Protein AF-A0A183BW52-F1 (afdb_monomer_lite)

Structure (mmCIF, N/CA/C/O backbone):
data_AF-A0A183BW52-F1
#
_entry.id   AF-A0A183BW52-F1
#
loop_
_atom_site.group_PDB
_atom_site.id
_atom_site.type_symbol
_atom_site.label_atom_id
_atom_site.label_alt_id
_atom_site.label_comp_id
_atom_site.label_asym_id
_atom_site.label_entity_id
_atom_site.label_seq_id
_atom_site.pdbx_PDB_ins_code
_atom_site.Cartn_x
_atom_site.Cartn_y
_atom_site.Cartn_z
_atom_site.occupancy
_atom_site.B_iso_or_equiv
_atom_site.auth_seq_id
_atom_site.auth_comp_id
_atom_site.auth_asym_id
_atom_site.auth_atom_id
_atom_site.pdbx_PDB_model_num
ATOM 1 N N . MET A 1 1 ? -7.510 -20.267 -14.879 1.00 56.81 1 MET A N 1
ATOM 2 C CA . MET A 1 1 ? -6.518 -19.170 -14.966 1.00 56.81 1 MET A CA 1
ATOM 3 C C . MET A 1 1 ? -6.031 -18.846 -13.566 1.00 56.81 1 MET A C 1
ATOM 5 O O . MET A 1 1 ? -6.841 -18.896 -12.647 1.00 56.81 1 MET A O 1
ATOM 9 N N . SER A 1 2 ? -4.752 -18.521 -13.397 1.00 75.88 2 SER A N 1
ATOM 10 C CA . SER A 1 2 ? -4.232 -17.937 -12.157 1.00 75.88 2 SER A CA 1
ATOM 11 C C . SER A 1 2 ? -4.746 -16.502 -12.009 1.00 75.88 2 SER A C 1
ATOM 13 O O . SER A 1 2 ? -4.658 -15.713 -12.948 1.00 75.88 2 SER A O 1
ATOM 15 N N . LYS A 1 3 ? -5.298 -16.146 -10.843 1.00 82.12 3 LYS A N 1
ATOM 16 C CA . LYS A 1 3 ? -5.661 -14.752 -10.549 1.00 82.12 3 LYS A CA 1
ATOM 17 C C . LYS A 1 3 ? -4.453 -14.044 -9.942 1.00 82.12 3 LYS A C 1
ATOM 19 O O . LYS A 1 3 ? -3.883 -14.526 -8.960 1.00 82.12 3 LYS A O 1
ATOM 24 N N . VAL A 1 4 ? -4.095 -12.892 -10.498 1.00 84.25 4 VAL A N 1
ATOM 25 C CA . VAL A 1 4 ? -3.055 -12.006 -9.961 1.00 84.25 4 VAL A CA 1
ATOM 26 C C . VAL A 1 4 ? -3.703 -10.684 -9.574 1.00 84.25 4 VAL A C 1
ATOM 28 O O . VAL A 1 4 ? -4.419 -10.093 -10.377 1.00 84.25 4 VAL A O 1
ATOM 31 N N . PHE A 1 5 ? -3.455 -10.227 -8.350 1.00 86.50 5 PHE A N 1
ATOM 32 C CA . PHE A 1 5 ? -3.868 -8.908 -7.878 1.00 86.50 5 PHE A CA 1
ATOM 33 C C . PHE A 1 5 ? -2.651 -7.982 -7.807 1.00 86.50 5 PHE A C 1
ATOM 35 O O . PHE A 1 5 ? -1.617 -8.370 -7.264 1.00 86.50 5 PHE A O 1
ATOM 42 N N . VAL A 1 6 ? -2.775 -6.758 -8.322 1.00 87.56 6 VAL A N 1
ATOM 43 C CA . VAL A 1 6 ? -1.731 -5.725 -8.260 1.00 87.56 6 VAL A CA 1
ATOM 44 C C . VAL A 1 6 ? -2.357 -4.431 -7.749 1.00 87.56 6 VAL A C 1
ATOM 46 O O . VAL A 1 6 ? -3.375 -3.988 -8.277 1.00 87.56 6 VAL A O 1
ATOM 49 N N . SER A 1 7 ? -1.746 -3.821 -6.737 1.00 88.69 7 SER A N 1
ATOM 50 C CA . SER A 1 7 ? -2.096 -2.487 -6.237 1.00 88.69 7 SER A CA 1
ATOM 51 C C . SER A 1 7 ? -0.830 -1.691 -5.927 1.00 88.69 7 SER A C 1
ATOM 53 O O . SER A 1 7 ? 0.260 -2.254 -5.825 1.00 88.69 7 SER A O 1
ATOM 55 N N . GLY A 1 8 ? -0.969 -0.377 -5.776 1.00 89.31 8 GLY A N 1
ATOM 56 C CA . GLY A 1 8 ? 0.111 0.517 -5.384 1.00 89.31 8 GLY A CA 1
ATOM 57 C C . GLY A 1 8 ? -0.355 1.546 -4.362 1.00 89.31 8 GLY A C 1
ATOM 58 O O . GLY A 1 8 ? -1.481 2.034 -4.434 1.00 89.31 8 GLY A O 1
ATOM 59 N N . ILE A 1 9 ? 0.525 1.882 -3.423 1.00 89.44 9 ILE A N 1
ATOM 60 C CA . ILE A 1 9 ? 0.309 2.907 -2.402 1.00 89.44 9 ILE A CA 1
ATOM 61 C C . ILE A 1 9 ? 1.464 3.913 -2.447 1.00 89.44 9 ILE A C 1
ATOM 63 O O . ILE A 1 9 ? 2.634 3.532 -2.454 1.00 89.44 9 ILE A O 1
ATOM 67 N N . GLN A 1 10 ? 1.147 5.205 -2.540 1.00 90.75 10 GLN A N 1
ATOM 68 C CA . GLN A 1 10 ? 2.163 6.259 -2.583 1.00 90.75 10 GLN A CA 1
ATOM 69 C C . GLN A 1 10 ? 2.821 6.437 -1.202 1.00 90.75 10 GLN A C 1
ATOM 71 O O . GLN A 1 10 ? 2.102 6.485 -0.201 1.00 90.75 10 GLN A O 1
ATOM 76 N N . PRO A 1 11 ? 4.156 6.595 -1.119 1.00 90.00 11 PRO A N 1
ATOM 77 C CA . PRO A 1 11 ? 4.843 6.911 0.131 1.00 90.00 11 PRO A CA 1
ATOM 78 C C . PRO A 1 11 ? 4.594 8.365 0.580 1.00 90.00 11 PRO A C 1
ATOM 80 O O . PRO A 1 11 ? 5.431 9.249 0.395 1.00 90.00 11 PRO A O 1
ATOM 83 N N . SER A 1 12 ? 3.435 8.617 1.196 1.00 78.62 12 SER A N 1
ATOM 84 C CA . SER A 1 12 ? 3.050 9.924 1.760 1.00 78.62 12 SER A CA 1
ATOM 85 C C . SER A 1 12 ? 3.759 10.268 3.077 1.00 78.62 12 SER A C 1
ATOM 87 O O . SER A 1 12 ? 3.777 11.427 3.480 1.00 78.62 12 SER A O 1
ATOM 89 N N . GLY A 1 13 ? 4.329 9.274 3.768 1.00 65.12 13 GLY A N 1
ATOM 90 C CA . GLY A 1 13 ? 5.031 9.442 5.049 1.00 65.12 13 GLY A CA 1
ATOM 91 C C . GLY A 1 13 ? 4.144 9.393 6.291 1.00 65.12 13 GLY A C 1
ATOM 92 O O . GLY A 1 13 ? 4.612 8.977 7.351 1.00 65.12 13 GLY A O 1
ATOM 93 N N . SER A 1 14 ? 2.867 9.749 6.154 1.00 67.81 14 SER A N 1
ATOM 94 C CA . SER A 1 14 ? 1.841 9.667 7.196 1.00 67.81 14 SER A CA 1
ATOM 95 C C . SER A 1 14 ? 0.615 8.912 6.674 1.00 67.81 14 SER A C 1
ATOM 97 O O . SER A 1 14 ? -0.296 9.476 6.068 1.00 67.81 14 SER A O 1
ATOM 99 N N . LEU A 1 15 ? 0.585 7.599 6.917 1.00 76.94 15 LEU A N 1
ATOM 100 C CA . LEU A 1 15 ? -0.603 6.789 6.655 1.00 76.94 15 LEU A CA 1
ATOM 101 C C . LEU A 1 15 ? -1.660 7.083 7.724 1.00 76.94 15 LEU A C 1
ATOM 103 O O . LEU A 1 15 ? -1.455 6.835 8.912 1.00 76.94 15 LEU A O 1
ATOM 107 N N . HIS A 1 16 ? -2.789 7.635 7.291 1.00 78.69 16 HIS A N 1
ATOM 108 C CA . HIS A 1 16 ? -3.924 7.977 8.140 1.00 78.69 16 HIS A CA 1
ATOM 109 C C . HIS A 1 16 ? -4.964 6.848 8.149 1.00 78.69 16 HIS A C 1
ATOM 111 O O . HIS A 1 16 ? -4.957 5.944 7.309 1.00 78.69 16 HIS A O 1
ATOM 117 N N . ILE A 1 17 ? -5.914 6.917 9.087 1.00 78.81 17 ILE A N 1
ATOM 118 C CA . ILE A 1 17 ? -6.951 5.886 9.275 1.00 78.81 17 ILE A CA 1
ATOM 119 C C . ILE A 1 17 ? -7.782 5.608 8.006 1.00 78.81 17 ILE A C 1
ATOM 121 O O . ILE A 1 17 ? -8.266 4.494 7.819 1.00 78.81 17 ILE A O 1
ATOM 125 N N . GLY A 1 18 ? -7.874 6.582 7.093 1.00 75.94 18 GLY A N 1
ATOM 126 C CA . GLY A 1 18 ? -8.505 6.419 5.781 1.00 75.94 18 GLY A CA 1
ATOM 127 C C . GLY A 1 18 ? -7.753 5.463 4.849 1.00 75.94 18 GLY A C 1
ATOM 128 O O . GLY A 1 18 ? -8.393 4.667 4.171 1.00 75.94 18 GLY A O 1
ATOM 129 N N . ASN A 1 19 ? -6.412 5.455 4.853 1.00 82.44 19 ASN A N 1
ATOM 130 C CA . ASN A 1 19 ? -5.644 4.468 4.081 1.00 82.44 19 ASN A CA 1
ATOM 131 C C . ASN A 1 19 ? -5.800 3.066 4.688 1.00 82.44 19 ASN A C 1
ATOM 133 O O . ASN A 1 19 ? -5.916 2.081 3.959 1.00 82.44 19 ASN A O 1
ATOM 137 N N . TYR A 1 20 ? -5.838 2.981 6.024 1.00 82.12 20 TYR A N 1
ATOM 138 C CA . TYR A 1 20 ? -6.038 1.713 6.719 1.00 82.12 20 TYR A CA 1
ATOM 139 C C . TYR A 1 20 ? -7.412 1.107 6.415 1.00 82.12 20 TYR A C 1
ATOM 141 O O . TYR A 1 20 ? -7.480 -0.010 5.911 1.00 82.12 20 TYR A O 1
ATOM 149 N N . LEU A 1 21 ? -8.503 1.838 6.656 1.00 77.38 21 LEU A N 1
ATOM 150 C CA . LEU A 1 21 ? -9.861 1.316 6.460 1.00 77.38 21 LEU A CA 1
ATOM 151 C C . LEU A 1 21 ? -10.260 1.211 4.982 1.00 77.38 21 LEU A C 1
ATOM 153 O O . LEU A 1 21 ? -10.922 0.249 4.608 1.00 77.38 21 LEU A O 1
ATOM 157 N N . GLY A 1 22 ? -9.846 2.164 4.140 1.00 76.81 22 GLY A N 1
ATOM 158 C CA . GLY A 1 22 ? -10.202 2.197 2.718 1.00 76.81 22 GLY A CA 1
ATOM 159 C C . GLY A 1 22 ? -9.395 1.246 1.829 1.00 76.81 22 GLY A C 1
ATOM 160 O O . GLY A 1 22 ? -9.833 0.941 0.723 1.00 76.81 22 GLY A O 1
ATOM 161 N N . PHE A 1 23 ? -8.230 0.766 2.285 1.00 83.38 23 PHE A N 1
ATOM 162 C CA . PHE A 1 23 ? -7.390 -0.149 1.504 1.00 83.38 23 PHE A CA 1
ATOM 163 C C . PHE A 1 23 ? -6.720 -1.247 2.339 1.00 83.38 23 PHE A C 1
ATOM 165 O O . PHE A 1 23 ? -6.945 -2.426 2.069 1.00 83.38 23 PHE A O 1
ATOM 172 N N . ILE A 1 24 ? -5.895 -0.898 3.334 1.00 84.19 24 ILE A N 1
ATOM 173 C CA . ILE A 1 24 ? -4.952 -1.866 3.933 1.00 84.19 24 ILE A CA 1
ATOM 174 C C . ILE A 1 24 ? -5.683 -2.987 4.694 1.00 84.19 24 ILE A C 1
ATOM 176 O O . ILE A 1 24 ? -5.335 -4.152 4.525 1.00 84.19 24 ILE A O 1
ATOM 180 N N . LYS A 1 25 ? -6.739 -2.675 5.460 1.00 82.44 25 LYS A N 1
ATOM 181 C CA . LYS A 1 25 ? -7.569 -3.666 6.174 1.00 82.44 25 LYS A CA 1
ATOM 182 C C . LYS A 1 25 ? -8.176 -4.689 5.206 1.00 82.44 25 LYS A C 1
ATOM 184 O O . LYS A 1 25 ? -8.127 -5.888 5.470 1.00 82.44 25 LYS A O 1
ATOM 189 N N . SER A 1 26 ? -8.685 -4.225 4.065 1.00 82.06 26 SER A N 1
ATOM 190 C CA . SER A 1 26 ? -9.221 -5.087 3.005 1.00 82.06 26 SER A CA 1
ATOM 191 C C . SER A 1 26 ? -8.123 -5.898 2.310 1.00 82.06 26 SER A C 1
ATOM 193 O O . SER A 1 26 ? -8.339 -7.071 2.018 1.00 82.06 26 SER A O 1
ATOM 195 N N . PHE A 1 27 ? -6.938 -5.311 2.092 1.00 83.81 27 PHE A N 1
ATOM 196 C CA . PHE A 1 27 ? -5.781 -6.015 1.529 1.00 83.81 27 PHE A CA 1
ATOM 197 C C . PHE A 1 27 ? -5.363 -7.194 2.408 1.00 83.81 27 PHE A C 1
ATOM 199 O O . PHE A 1 27 ? -5.304 -8.322 1.923 1.00 83.81 27 PHE A O 1
ATOM 206 N N . VAL A 1 28 ? -5.151 -6.945 3.704 1.00 83.44 28 VAL A N 1
ATOM 207 C CA . VAL A 1 28 ? -4.795 -7.971 4.697 1.00 83.44 28 VAL A CA 1
ATOM 208 C C . VAL A 1 28 ? -5.867 -9.063 4.761 1.00 83.44 28 VAL A C 1
ATOM 210 O O . VAL A 1 28 ? -5.533 -10.244 4.742 1.00 83.44 28 VAL A O 1
ATOM 213 N N . ALA A 1 29 ? -7.156 -8.701 4.728 1.00 79.06 29 ALA A N 1
ATOM 214 C CA . ALA A 1 29 ? -8.245 -9.678 4.719 1.00 79.06 29 ALA A CA 1
ATOM 215 C C . ALA A 1 29 ? -8.205 -10.628 3.502 1.00 79.06 29 ALA A C 1
ATOM 217 O O . ALA A 1 29 ? -8.371 -11.837 3.674 1.00 79.06 29 ALA A O 1
ATOM 218 N N . PHE A 1 30 ? -7.938 -10.133 2.283 1.00 80.62 30 PHE A N 1
ATOM 219 C CA . PHE A 1 30 ? -7.833 -11.011 1.106 1.00 80.62 30 PHE A CA 1
ATOM 220 C C . PHE A 1 30 ? -6.459 -11.681 0.939 1.00 80.62 30 PHE A C 1
ATOM 222 O O . PHE A 1 30 ? -6.306 -12.494 0.020 1.00 80.62 30 PHE A O 1
ATOM 229 N N . GLN A 1 31 ? -5.462 -11.450 1.810 1.00 74.25 31 GLN A N 1
ATOM 230 C CA . GLN A 1 31 ? -4.190 -12.198 1.752 1.00 74.25 31 GLN A CA 1
ATOM 231 C C . GLN A 1 31 ? -4.386 -13.721 1.827 1.00 74.25 31 GLN A C 1
ATOM 233 O O . GLN A 1 31 ? -3.609 -14.458 1.223 1.00 74.25 31 GLN A O 1
ATOM 238 N N . ASN A 1 32 ? -5.492 -14.170 2.427 1.00 73.00 32 ASN A N 1
ATOM 239 C CA . ASN A 1 32 ? -5.831 -15.582 2.604 1.00 73.00 32 ASN A CA 1
ATOM 240 C C . ASN A 1 32 ? -6.789 -16.160 1.537 1.00 73.00 32 ASN A C 1
ATOM 242 O O . ASN A 1 32 ? -7.100 -17.347 1.584 1.00 73.00 32 ASN A O 1
ATOM 246 N N . ASP A 1 33 ? -7.248 -15.370 0.553 1.00 80.00 33 ASP A N 1
ATOM 247 C CA . ASP A 1 33 ? -8.069 -15.873 -0.567 1.00 80.00 33 ASP A CA 1
ATOM 248 C C . ASP A 1 33 ? -7.275 -16.871 -1.435 1.00 80.00 33 ASP A C 1
ATOM 250 O O . ASP A 1 33 ? -6.455 -16.494 -2.280 1.00 80.00 33 ASP A O 1
ATOM 254 N N . LEU A 1 34 ? -7.530 -18.167 -1.256 1.00 80.00 34 LEU A N 1
ATOM 255 C CA . LEU A 1 34 ? -6.835 -19.230 -1.986 1.00 80.00 34 LEU A CA 1
ATOM 256 C C . LEU A 1 34 ? -7.079 -19.194 -3.507 1.00 80.00 34 LEU A C 1
ATOM 258 O O . LEU A 1 34 ? -6.293 -19.782 -4.250 1.00 80.00 34 LEU A O 1
ATOM 262 N N . SER A 1 35 ? -8.105 -18.477 -3.989 1.00 80.81 35 SER A N 1
ATOM 263 C CA . SER A 1 35 ? -8.357 -18.273 -5.422 1.00 80.81 35 SER A CA 1
ATOM 264 C C . SER A 1 35 ? -7.409 -17.257 -6.071 1.00 80.81 35 SER A C 1
ATOM 266 O O . SER A 1 35 ? -7.287 -17.239 -7.298 1.00 80.81 35 SER A O 1
ATOM 268 N N . ILE A 1 36 ? -6.711 -16.435 -5.275 1.00 79.44 36 ILE A N 1
ATOM 269 C CA . ILE A 1 36 ? -5.683 -15.497 -5.744 1.00 79.44 36 ILE A CA 1
ATOM 270 C C . ILE A 1 36 ? -4.302 -16.150 -5.626 1.00 79.44 36 ILE A C 1
ATOM 272 O O . ILE A 1 36 ? -3.781 -16.404 -4.536 1.00 79.44 36 ILE A O 1
ATOM 276 N N . THR A 1 37 ? -3.692 -16.396 -6.785 1.00 83.19 37 THR A N 1
ATOM 277 C CA . THR A 1 37 ? -2.397 -17.071 -6.937 1.00 83.19 37 THR A CA 1
ATOM 278 C C . THR A 1 37 ? -1.230 -16.171 -6.530 1.00 83.19 37 THR A C 1
ATOM 280 O O . THR A 1 37 ? -0.262 -16.655 -5.954 1.00 83.19 37 THR A O 1
ATOM 283 N N . ARG A 1 38 ? -1.311 -14.864 -6.816 1.00 84.50 38 ARG A N 1
ATOM 284 C CA . ARG A 1 38 ? -0.263 -13.884 -6.488 1.00 84.50 38 ARG A CA 1
ATOM 285 C C . ARG A 1 38 ? -0.859 -12.510 -6.193 1.00 84.50 38 ARG A C 1
ATOM 287 O O . ARG A 1 38 ? -1.808 -12.086 -6.850 1.00 84.50 38 ARG A O 1
ATOM 294 N N . ARG A 1 39 ? -0.268 -11.808 -5.233 1.00 87.94 39 ARG A N 1
ATOM 295 C CA . ARG A 1 39 ? -0.591 -10.439 -4.820 1.00 87.94 39 ARG A CA 1
ATOM 296 C C . ARG A 1 39 ? 0.682 -9.612 -4.914 1.00 87.94 39 ARG A C 1
ATOM 298 O O . ARG A 1 39 ? 1.723 -10.062 -4.445 1.00 87.94 39 ARG A O 1
ATOM 305 N N . VAL A 1 40 ? 0.600 -8.430 -5.507 1.00 88.62 40 VAL A N 1
ATOM 306 C CA . VAL A 1 40 ? 1.711 -7.478 -5.596 1.00 88.62 40 VAL A CA 1
ATOM 307 C C . VAL A 1 40 ? 1.249 -6.144 -5.026 1.00 88.62 40 VAL A C 1
ATOM 309 O O . VAL A 1 40 ? 0.246 -5.591 -5.483 1.00 88.62 40 VAL A O 1
ATOM 312 N N . LEU A 1 41 ? 1.973 -5.635 -4.031 1.00 91.00 41 LEU A N 1
ATOM 313 C CA . LEU A 1 41 ? 1.772 -4.308 -3.462 1.00 91.00 41 LEU A CA 1
ATOM 314 C C . LEU A 1 41 ? 3.005 -3.439 -3.716 1.00 91.00 41 LEU A C 1
ATOM 316 O O . LEU A 1 41 ? 4.072 -3.652 -3.145 1.00 91.00 41 LEU A O 1
ATOM 320 N N . LEU A 1 42 ? 2.844 -2.451 -4.589 1.00 93.88 42 LEU A N 1
ATOM 321 C CA . LEU A 1 42 ? 3.888 -1.493 -4.925 1.00 93.88 42 LEU A CA 1
ATOM 322 C C . LEU A 1 42 ? 3.917 -0.360 -3.891 1.00 93.88 42 LEU A C 1
ATOM 324 O O . LEU A 1 42 ? 2.888 0.275 -3.657 1.00 93.88 42 LEU A O 1
ATOM 328 N N . ILE A 1 43 ? 5.088 -0.024 -3.347 1.00 94.88 43 ILE A N 1
ATOM 329 C CA . ILE A 1 43 ? 5.305 1.326 -2.808 1.00 94.88 43 ILE A CA 1
ATOM 330 C C . ILE A 1 43 ? 5.630 2.219 -4.005 1.00 94.88 43 ILE A C 1
ATOM 332 O O . ILE A 1 43 ? 6.696 2.112 -4.610 1.00 94.88 43 ILE A O 1
ATOM 336 N N . ALA A 1 44 ? 4.658 3.040 -4.394 1.00 93.81 44 ALA A N 1
ATOM 337 C CA . ALA A 1 44 ? 4.591 3.721 -5.683 1.00 93.81 44 ALA A CA 1
ATOM 338 C C . ALA A 1 44 ? 5.356 5.059 -5.685 1.00 93.81 44 ALA A C 1
ATOM 340 O O . ALA A 1 44 ? 4.791 6.120 -5.949 1.00 93.81 44 ALA A O 1
ATOM 341 N N . ASP A 1 45 ? 6.647 5.017 -5.363 1.00 94.44 45 ASP A N 1
ATOM 342 C CA . ASP A 1 45 ? 7.523 6.193 -5.273 1.00 94.44 45 ASP A CA 1
ATOM 343 C C . ASP A 1 45 ? 7.658 6.960 -6.602 1.00 94.44 45 ASP A C 1
ATOM 345 O O . ASP A 1 45 ? 7.555 8.189 -6.611 1.00 94.44 45 ASP A O 1
ATOM 349 N N . LEU A 1 46 ? 7.747 6.255 -7.736 1.00 92.50 46 LEU A N 1
ATOM 350 C CA . LEU A 1 46 ? 7.701 6.864 -9.076 1.00 92.50 46 LEU A CA 1
ATOM 351 C C . LEU A 1 46 ? 6.370 7.584 -9.380 1.00 92.50 46 LEU A C 1
ATOM 353 O O . LEU A 1 46 ? 6.336 8.465 -10.237 1.00 92.50 46 LEU A O 1
ATOM 357 N N . HIS A 1 47 ? 5.275 7.251 -8.687 1.00 88.81 47 HIS A N 1
ATOM 358 C CA . HIS A 1 47 ? 4.025 8.012 -8.781 1.00 88.81 47 HIS A CA 1
ATOM 359 C C . HIS A 1 47 ? 3.993 9.219 -7.831 1.00 88.81 47 HIS A C 1
ATOM 361 O O . HIS A 1 47 ? 3.251 10.158 -8.098 1.00 88.81 47 HIS A O 1
ATOM 367 N N . SER A 1 48 ? 4.759 9.234 -6.735 1.00 88.19 48 SER A N 1
ATOM 368 C CA . SER A 1 48 ? 4.831 10.405 -5.841 1.00 88.19 48 SER A CA 1
ATOM 369 C C . SER A 1 48 ? 5.624 11.565 -6.449 1.00 88.19 48 SER A C 1
ATOM 371 O O . S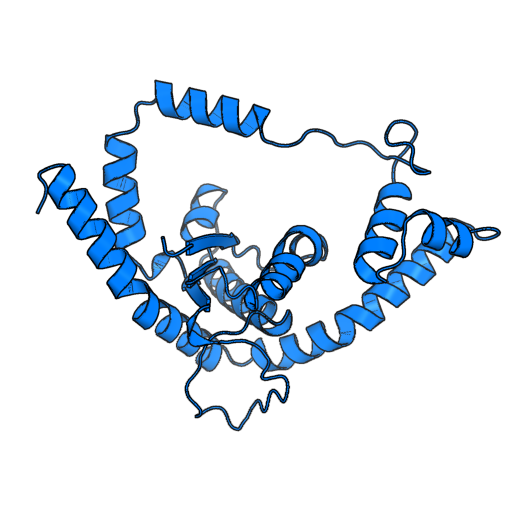ER A 1 48 ? 5.324 12.725 -6.183 1.00 88.19 48 SER A O 1
ATOM 373 N N . ILE A 1 49 ? 6.623 11.287 -7.294 1.00 88.25 49 ILE A N 1
ATOM 374 C CA . ILE A 1 49 ? 7.386 12.349 -7.975 1.00 88.25 49 ILE A CA 1
ATOM 375 C C . ILE A 1 49 ? 6.586 13.067 -9.074 1.00 88.25 49 ILE A C 1
ATOM 377 O O . ILE A 1 49 ? 6.922 14.197 -9.417 1.00 88.25 49 ILE A O 1
ATOM 381 N N . SER A 1 50 ? 5.522 12.455 -9.612 1.00 80.12 50 SER A N 1
ATOM 382 C CA . SER A 1 50 ? 4.660 13.089 -10.621 1.00 80.12 50 SER A CA 1
ATOM 383 C C . SER A 1 50 ? 3.514 13.912 -10.022 1.00 80.12 50 SER A C 1
ATOM 385 O O . SER A 1 50 ? 2.967 14.770 -10.712 1.00 80.12 50 SER A O 1
ATOM 387 N N . THR A 1 51 ? 3.172 13.711 -8.743 1.00 76.44 51 THR A N 1
ATOM 388 C CA . THR A 1 51 ? 2.160 14.514 -8.029 1.00 76.44 51 THR A CA 1
ATOM 389 C C . THR A 1 51 ? 2.715 15.789 -7.387 1.00 76.44 51 THR A C 1
ATOM 391 O O . THR A 1 51 ? 1.933 16.636 -6.959 1.00 76.44 51 THR A O 1
ATOM 394 N N . GLY A 1 52 ? 4.038 15.967 -7.331 1.00 80.12 52 GLY A N 1
ATOM 395 C CA . GLY A 1 52 ? 4.671 17.188 -6.829 1.00 80.12 52 GLY A CA 1
ATOM 396 C C . GLY A 1 52 ? 6.154 17.009 -6.507 1.00 80.12 52 GLY A C 1
ATOM 397 O O . GLY A 1 52 ? 6.659 15.888 -6.432 1.00 80.12 52 GLY A O 1
ATOM 398 N N . ARG A 1 53 ? 6.863 18.127 -6.293 1.00 82.31 53 ARG A N 1
ATOM 399 C CA . ARG A 1 53 ? 8.285 18.114 -5.916 1.00 82.31 53 ARG A CA 1
ATOM 400 C C . ARG A 1 53 ? 8.459 17.468 -4.540 1.00 82.31 53 ARG A C 1
ATOM 402 O O . ARG A 1 53 ? 8.063 18.045 -3.533 1.00 82.31 53 ARG A O 1
ATOM 409 N N . GLN A 1 54 ? 9.106 16.308 -4.513 1.00 85.81 54 GLN A N 1
ATOM 410 C CA . GLN A 1 54 ? 9.506 15.629 -3.282 1.00 85.81 54 GLN A CA 1
ATOM 411 C C . GLN A 1 54 ? 10.871 16.140 -2.799 1.00 85.81 54 GLN A C 1
ATOM 413 O O . GLN A 1 54 ? 11.718 16.527 -3.608 1.00 85.81 54 GLN A O 1
ATOM 418 N N . GLU A 1 55 ? 11.103 16.107 -1.488 1.00 92.00 55 GLU A N 1
ATOM 419 C CA . GLU A 1 55 ? 12.449 16.224 -0.918 1.00 92.00 55 GLU A CA 1
ATOM 420 C C . GLU A 1 55 ? 13.079 14.809 -0.875 1.00 92.00 55 GLU A C 1
ATOM 422 O O . GLU A 1 55 ? 12.419 13.881 -0.395 1.00 92.00 55 GLU A O 1
ATOM 427 N N . PRO A 1 56 ? 14.293 14.590 -1.424 1.00 93.06 56 PRO A N 1
ATOM 428 C CA . PRO A 1 56 ? 14.892 13.257 -1.542 1.00 93.06 56 PRO A CA 1
ATOM 429 C C . PRO A 1 56 ? 15.002 12.442 -0.244 1.00 93.06 56 PRO A C 1
ATOM 431 O O . PRO A 1 56 ? 14.669 11.251 -0.254 1.00 93.06 56 PRO A O 1
ATOM 434 N N . ALA A 1 57 ? 15.444 13.037 0.868 1.00 92.81 57 ALA A N 1
ATOM 435 C CA . ALA A 1 57 ? 15.581 12.316 2.135 1.00 92.81 57 ALA A CA 1
ATOM 436 C C . ALA A 1 57 ? 14.206 11.948 2.716 1.00 92.81 57 ALA A C 1
ATOM 438 O O . ALA A 1 57 ? 13.997 10.815 3.155 1.00 92.81 57 ALA A O 1
ATOM 439 N N . GLN A 1 58 ? 13.234 12.856 2.627 1.00 92.31 58 GLN A N 1
ATOM 440 C CA . GLN A 1 58 ? 11.855 12.626 3.036 1.00 92.31 58 GLN A CA 1
ATOM 441 C C . GLN A 1 58 ? 11.175 11.553 2.177 1.00 92.31 58 GLN A C 1
ATOM 443 O O . GLN A 1 58 ? 10.444 10.737 2.727 1.00 92.31 58 GLN A O 1
ATOM 448 N N . LEU A 1 59 ? 11.438 11.470 0.866 1.00 93.38 59 LEU A N 1
ATOM 449 C CA . LEU A 1 59 ? 10.903 10.398 0.010 1.00 93.38 59 LEU A CA 1
ATOM 450 C C . LEU A 1 59 ? 11.471 9.018 0.391 1.00 93.38 59 LEU A C 1
ATOM 452 O O . LEU A 1 59 ? 10.715 8.043 0.472 1.00 93.38 59 LEU A O 1
ATOM 456 N N . ARG A 1 60 ? 12.776 8.934 0.692 1.00 93.12 60 ARG A N 1
ATOM 457 C CA . ARG A 1 60 ? 13.415 7.715 1.228 1.00 93.12 60 ARG A CA 1
ATOM 458 C C . ARG A 1 60 ? 12.778 7.312 2.561 1.00 93.12 60 ARG A C 1
ATOM 460 O O . ARG A 1 60 ? 12.286 6.192 2.698 1.00 93.12 60 ARG A O 1
ATOM 467 N N . LEU A 1 61 ? 12.710 8.243 3.511 1.00 92.88 61 LEU A N 1
ATOM 468 C CA . LEU A 1 61 ? 12.128 8.031 4.839 1.00 92.88 61 LEU A CA 1
ATOM 469 C C . LEU A 1 61 ? 10.639 7.653 4.768 1.00 92.88 61 LEU A C 1
ATOM 471 O O . LEU A 1 61 ? 10.188 6.761 5.485 1.00 92.88 61 LEU A O 1
ATOM 475 N N . ASN A 1 62 ? 9.874 8.273 3.868 1.00 93.88 62 ASN A N 1
ATOM 476 C CA . ASN A 1 62 ? 8.471 7.944 3.628 1.00 93.88 62 ASN A CA 1
ATOM 477 C C . ASN A 1 62 ? 8.301 6.538 3.054 1.00 93.88 62 ASN A C 1
ATOM 479 O O . ASN A 1 62 ? 7.349 5.853 3.421 1.00 93.88 62 ASN A O 1
ATOM 483 N N . THR A 1 63 ? 9.207 6.094 2.181 1.00 94.75 63 THR A N 1
ATOM 484 C CA . THR A 1 63 ? 9.199 4.737 1.611 1.00 94.75 63 THR A CA 1
ATOM 485 C C . THR A 1 63 ? 9.404 3.693 2.710 1.00 94.75 63 THR A C 1
ATOM 487 O O . THR A 1 63 ? 8.582 2.786 2.852 1.00 94.75 63 THR A O 1
ATOM 490 N N . LEU A 1 64 ? 10.415 3.879 3.566 1.00 93.56 64 LEU A N 1
ATOM 491 C CA . LEU A 1 64 ? 10.687 2.990 4.704 1.00 93.56 64 LEU A CA 1
ATOM 492 C C . LEU A 1 64 ? 9.548 3.011 5.742 1.00 93.56 64 LEU A C 1
ATOM 494 O O . LEU A 1 64 ? 9.092 1.954 6.178 1.00 93.56 64 LEU A O 1
ATOM 498 N N . ARG A 1 65 ? 9.001 4.190 6.076 1.00 92.50 65 ARG A N 1
ATOM 499 C CA . ARG A 1 65 ? 7.822 4.323 6.959 1.00 92.50 65 ARG A CA 1
ATOM 500 C C . ARG A 1 65 ? 6.568 3.670 6.380 1.00 92.50 65 ARG A C 1
ATOM 502 O O . ARG A 1 65 ? 5.799 3.077 7.131 1.00 92.50 65 ARG A O 1
ATOM 509 N N . THR A 1 66 ? 6.366 3.746 5.065 1.00 93.31 66 THR A N 1
ATOM 510 C CA . THR A 1 66 ? 5.234 3.099 4.381 1.00 93.31 66 THR A CA 1
ATOM 511 C C . THR A 1 66 ? 5.360 1.582 4.468 1.00 93.31 66 THR A C 1
ATOM 513 O O . THR A 1 66 ? 4.390 0.927 4.840 1.00 93.31 66 THR A O 1
ATOM 516 N N . LEU A 1 67 ? 6.554 1.021 4.242 1.00 92.19 67 LEU A N 1
ATOM 517 C CA . LEU A 1 67 ? 6.812 -0.403 4.475 1.00 92.19 67 LEU A CA 1
ATOM 518 C C . LEU A 1 67 ? 6.547 -0.795 5.938 1.00 92.19 67 LEU A C 1
ATOM 520 O O . LEU A 1 67 ? 5.747 -1.694 6.187 1.00 92.19 67 LEU A O 1
ATOM 524 N N . ALA A 1 68 ? 7.160 -0.100 6.902 1.00 90.31 68 ALA A N 1
ATOM 525 C CA . ALA A 1 68 ? 7.000 -0.380 8.331 1.00 90.31 68 ALA A CA 1
ATOM 526 C C . ALA A 1 68 ? 5.527 -0.357 8.777 1.00 90.31 68 ALA A C 1
ATOM 528 O O . ALA A 1 68 ? 5.095 -1.199 9.563 1.00 90.31 68 ALA A O 1
ATOM 529 N N . ALA A 1 69 ? 4.732 0.575 8.247 1.00 90.12 69 ALA A N 1
ATOM 530 C CA . ALA A 1 69 ? 3.305 0.681 8.528 1.00 90.12 69 ALA A CA 1
ATOM 531 C C . ALA A 1 69 ? 2.469 -0.417 7.851 1.00 90.12 69 ALA A C 1
ATOM 533 O O . ALA A 1 69 ? 1.531 -0.915 8.471 1.00 90.12 69 ALA A O 1
ATOM 534 N N . LEU A 1 70 ? 2.801 -0.835 6.623 1.00 89.38 70 LEU A N 1
ATOM 535 C CA . LEU A 1 70 ? 2.151 -1.975 5.965 1.00 89.38 70 LEU A CA 1
ATOM 536 C C . LEU A 1 70 ? 2.405 -3.272 6.750 1.00 89.38 70 LEU A C 1
ATOM 538 O O . LEU A 1 70 ? 1.449 -3.971 7.088 1.00 89.38 70 LEU A O 1
ATOM 542 N N . LEU A 1 71 ? 3.659 -3.536 7.131 1.00 87.69 71 LEU A N 1
ATOM 543 C CA . LEU A 1 71 ? 4.035 -4.664 7.995 1.00 87.69 71 LEU A CA 1
ATOM 544 C C . LEU A 1 71 ? 3.288 -4.606 9.340 1.00 87.69 71 LEU A C 1
ATOM 546 O O . LEU A 1 71 ? 2.663 -5.581 9.751 1.00 87.69 71 LEU A O 1
ATOM 550 N N . ALA A 1 72 ? 3.254 -3.440 9.994 1.00 86.06 72 ALA A N 1
ATOM 551 C CA . ALA A 1 72 ? 2.539 -3.244 11.257 1.00 86.06 72 ALA A CA 1
ATOM 552 C C . ALA A 1 72 ? 1.009 -3.407 11.144 1.00 86.06 72 ALA A C 1
ATOM 554 O O . ALA A 1 72 ? 0.365 -3.853 12.098 1.00 86.06 72 ALA A O 1
ATOM 555 N N . CYS A 1 73 ? 0.416 -3.108 9.986 1.00 86.56 73 CYS A N 1
ATOM 556 C CA . CYS A 1 73 ? -0.992 -3.399 9.697 1.00 86.56 73 CYS A CA 1
ATOM 557 C C . CYS A 1 73 ? -1.267 -4.892 9.436 1.00 86.56 73 CYS A C 1
ATOM 559 O O . CYS A 1 73 ? -2.432 -5.275 9.383 1.00 86.56 73 CYS A O 1
ATOM 561 N N . GLY A 1 74 ? -0.229 -5.726 9.303 1.00 82.44 74 GLY A N 1
ATOM 562 C CA . GL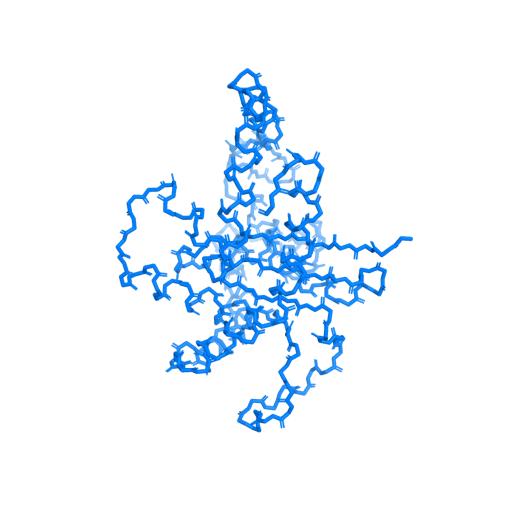Y A 1 74 ? -0.343 -7.159 9.031 1.00 82.44 74 GLY A CA 1
ATOM 563 C C . GLY A 1 74 ? -0.177 -7.543 7.560 1.00 82.44 74 GLY A C 1
ATOM 564 O O . GLY A 1 74 ? -0.664 -8.599 7.171 1.00 82.44 74 GLY A O 1
ATOM 565 N N . VAL A 1 75 ? 0.481 -6.718 6.733 1.00 82.56 75 VAL A N 1
ATOM 566 C CA . VAL A 1 75 ? 0.822 -7.098 5.351 1.00 82.56 75 VAL A CA 1
ATOM 567 C C . VAL A 1 75 ? 2.026 -8.041 5.352 1.00 82.56 75 VAL A C 1
ATOM 569 O O . VAL A 1 75 ? 3.174 -7.606 5.295 1.00 82.56 75 VAL A O 1
ATOM 572 N N . TRP A 1 76 ? 1.758 -9.344 5.434 1.00 70.56 76 TRP A N 1
ATOM 573 C CA . TRP A 1 76 ? 2.798 -10.378 5.506 1.00 70.56 76 TRP A CA 1
ATOM 574 C C . TRP A 1 76 ? 3.419 -10.706 4.141 1.00 70.56 76 TRP A C 1
ATOM 576 O O . TRP A 1 76 ? 2.749 -10.648 3.111 1.00 70.56 76 TRP A O 1
ATOM 586 N N . ILE A 1 77 ? 4.700 -11.083 4.163 1.00 65.00 77 ILE A N 1
ATOM 587 C CA . ILE A 1 77 ? 5.553 -11.486 3.031 1.00 65.00 77 ILE A CA 1
ATOM 588 C C . ILE A 1 77 ? 6.360 -12.700 3.509 1.00 65.00 77 ILE A C 1
ATOM 590 O O . ILE A 1 77 ? 6.712 -12.753 4.691 1.00 65.00 77 ILE A O 1
ATOM 594 N N . PHE A 1 78 ? 6.702 -13.660 2.643 1.00 61.66 78 PHE A N 1
ATOM 595 C CA . PHE A 1 78 ? 7.612 -14.733 3.058 1.00 61.66 78 PHE A CA 1
ATOM 596 C C . PHE A 1 78 ? 9.020 -14.197 3.255 1.00 61.66 78 PHE A C 1
ATOM 598 O O . PHE A 1 78 ? 9.703 -13.849 2.303 1.00 61.66 78 PHE A O 1
ATOM 605 N N . VAL A 1 79 ? 9.474 -14.182 4.500 1.00 55.28 79 VAL A N 1
ATOM 606 C CA . VAL A 1 79 ? 10.877 -13.983 4.841 1.00 55.28 79 VAL A CA 1
ATOM 607 C C . VAL A 1 79 ? 11.335 -15.297 5.443 1.00 55.28 79 VAL A C 1
ATOM 609 O O . VAL A 1 79 ? 10.862 -15.693 6.508 1.00 55.28 79 VAL A O 1
ATOM 612 N N . LEU A 1 80 ? 12.205 -16.007 4.724 1.00 45.47 80 LEU A N 1
ATOM 613 C CA . LEU A 1 80 ? 12.681 -17.322 5.147 1.00 45.47 80 LEU A CA 1
ATOM 614 C C . LEU A 1 80 ? 13.375 -17.199 6.518 1.00 45.47 80 LEU A C 1
ATOM 616 O O . LEU A 1 80 ? 13.996 -16.176 6.815 1.00 45.47 80 LEU A O 1
ATOM 620 N N . LEU A 1 81 ? 13.179 -18.201 7.381 1.00 42.06 81 LEU A N 1
ATOM 621 C CA . LEU A 1 81 ? 13.309 -18.105 8.843 1.00 42.06 81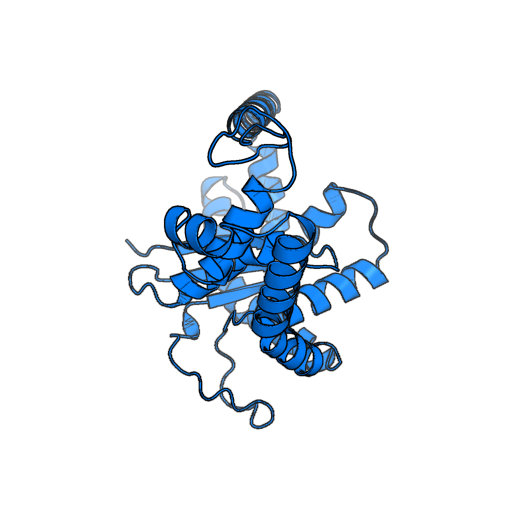 LEU A CA 1
ATOM 622 C C . LEU A 1 81 ? 14.731 -17.773 9.347 1.00 42.06 81 LEU A C 1
ATOM 624 O O . LEU A 1 81 ? 15.464 -18.637 9.819 1.00 42.06 81 LEU A O 1
ATOM 628 N N . SER A 1 82 ? 15.096 -16.491 9.316 1.00 42.78 82 SER A N 1
ATOM 629 C CA . SER A 1 82 ? 16.300 -15.936 9.962 1.00 42.78 82 SER A CA 1
ATOM 630 C C . SER A 1 82 ? 15.978 -14.844 10.993 1.00 42.78 82 SER A C 1
ATOM 632 O O . SER A 1 82 ? 16.873 -14.324 11.651 1.00 42.78 82 SER A O 1
ATOM 634 N N . VAL A 1 83 ? 14.698 -14.499 11.164 1.00 48.25 83 VAL A N 1
ATOM 635 C CA . VAL A 1 83 ? 14.234 -13.386 12.007 1.00 48.25 83 VAL A CA 1
ATOM 636 C C . VAL A 1 83 ? 13.678 -13.903 13.343 1.00 48.25 83 VAL A C 1
ATOM 638 O O . VAL A 1 83 ? 12.517 -13.689 13.681 1.00 48.25 83 VAL A O 1
ATOM 641 N N . GLN A 1 84 ? 14.518 -14.566 14.149 1.00 45.69 84 GLN A N 1
ATOM 642 C CA . GLN A 1 84 ? 14.150 -14.965 15.525 1.00 45.69 84 GLN A CA 1
ATOM 643 C C . GLN A 1 84 ? 13.775 -13.768 16.428 1.00 45.69 84 GLN A C 1
ATOM 645 O O . GLN A 1 84 ? 13.110 -13.948 17.442 1.00 45.69 84 GLN A O 1
ATOM 650 N N . LYS A 1 85 ? 14.166 -12.542 16.046 1.00 53.91 85 LYS A N 1
ATOM 651 C CA . LYS A 1 85 ? 13.870 -11.275 16.740 1.00 53.91 85 LYS A CA 1
ATOM 652 C C . LYS A 1 85 ? 12.373 -10.918 16.767 1.00 53.91 85 LYS A C 1
ATOM 654 O O . LYS A 1 85 ? 11.938 -10.240 17.691 1.00 53.91 85 LYS A O 1
ATOM 659 N N . TYR A 1 86 ? 11.594 -11.361 15.776 1.00 52.97 86 TYR A N 1
ATOM 660 C CA . TYR A 1 86 ? 10.178 -11.007 15.620 1.00 52.97 86 TYR A CA 1
ATOM 661 C C . TYR A 1 86 ? 9.325 -12.272 15.434 1.00 52.97 86 TYR A C 1
ATOM 663 O O . TYR A 1 86 ? 8.853 -12.573 14.337 1.00 52.97 86 TYR A O 1
ATOM 671 N N . ILE A 1 87 ? 9.137 -13.031 16.521 1.00 44.97 87 ILE A N 1
ATOM 672 C CA . ILE A 1 87 ? 8.315 -14.253 16.542 1.00 44.97 87 ILE A CA 1
ATOM 673 C C . ILE A 1 87 ? 6.828 -13.886 16.421 1.00 44.97 87 ILE A C 1
ATOM 675 O O . ILE A 1 87 ? 6.091 -13.807 17.405 1.00 44.97 87 ILE A O 1
ATOM 679 N N . PHE A 1 88 ? 6.364 -13.676 15.191 1.00 52.16 88 PHE A N 1
ATOM 680 C CA . PHE A 1 88 ? 4.944 -13.516 14.907 1.00 52.16 88 PHE A CA 1
ATOM 681 C C . PHE A 1 88 ? 4.231 -14.869 14.931 1.00 52.16 88 PHE A C 1
ATOM 683 O O . PHE A 1 88 ? 4.137 -15.570 13.927 1.00 52.16 88 PHE A O 1
ATOM 690 N N . SER A 1 89 ? 3.658 -15.200 16.092 1.00 43.16 89 SER A N 1
ATOM 691 C CA . SER A 1 89 ? 2.815 -16.384 16.340 1.00 43.16 89 SER A CA 1
ATOM 692 C C . SER A 1 89 ? 1.441 -16.340 15.628 1.00 43.16 89 SER A C 1
ATOM 694 O O . SER A 1 89 ? 0.457 -16.883 16.123 1.00 43.16 89 SER A O 1
ATOM 696 N N . PHE A 1 90 ? 1.361 -15.687 14.466 1.00 47.41 90 PHE A N 1
ATOM 697 C CA . PHE A 1 90 ? 0.153 -15.479 13.658 1.00 47.41 90 PHE A CA 1
ATOM 698 C C . PHE A 1 90 ? 0.323 -16.053 12.240 1.00 47.41 90 PHE A C 1
ATOM 700 O O . PHE A 1 90 ? -0.003 -15.421 11.235 1.00 47.41 90 PHE A O 1
ATOM 707 N N . LEU A 1 91 ? 0.850 -17.277 12.160 1.00 45.62 91 LEU A N 1
ATOM 708 C CA . LEU A 1 91 ? 1.103 -17.985 10.905 1.00 45.62 91 LEU A CA 1
ATOM 709 C C . LEU A 1 91 ? -0.191 -18.600 10.327 1.00 45.62 91 LEU A C 1
ATOM 711 O O . LEU A 1 91 ? -0.407 -19.806 10.389 1.00 45.62 91 LEU A O 1
ATOM 715 N N . LEU A 1 92 ? -1.061 -17.750 9.771 1.00 43.06 92 LEU A N 1
ATOM 716 C CA . LEU A 1 92 ? -2.295 -18.135 9.058 1.00 43.06 92 LEU A CA 1
ATOM 717 C C . LEU A 1 92 ? -2.368 -17.567 7.627 1.00 43.06 92 LEU A C 1
ATOM 719 O O . LEU A 1 92 ? -3.447 -17.476 7.046 1.00 43.06 92 LEU A O 1
ATOM 723 N N . VAL A 1 93 ? -1.225 -17.172 7.063 1.00 50.47 93 VAL A N 1
ATOM 724 C CA . VAL A 1 93 ? -1.103 -16.595 5.716 1.00 50.47 93 VAL A CA 1
ATOM 725 C C . VAL A 1 93 ? -0.096 -17.424 4.931 1.00 50.47 93 VAL A C 1
ATOM 727 O O . VAL A 1 93 ? 1.007 -17.635 5.428 1.00 50.47 93 VAL A O 1
ATOM 730 N N . ASP A 1 94 ? -0.444 -17.865 3.717 1.00 54.31 94 ASP A N 1
ATOM 731 C CA . ASP A 1 94 ? 0.534 -18.414 2.767 1.00 54.31 94 ASP A CA 1
ATOM 732 C C . ASP A 1 94 ? 1.422 -17.255 2.281 1.00 54.31 94 ASP A C 1
ATOM 734 O O . ASP A 1 94 ? 0.964 -16.393 1.513 1.00 54.31 94 ASP A O 1
ATOM 738 N N . PRO A 1 95 ? 2.671 -17.168 2.761 1.00 54.28 95 PRO A N 1
ATOM 739 C CA . PRO A 1 95 ? 3.416 -15.929 2.679 1.00 54.28 95 PRO A CA 1
ATOM 740 C C . PRO A 1 95 ? 4.137 -15.806 1.326 1.00 54.28 95 PRO A C 1
ATOM 742 O O . PRO A 1 95 ? 4.528 -14.705 0.940 1.00 54.28 95 PRO A O 1
ATOM 745 N N . GLU A 1 96 ? 4.272 -16.900 0.561 1.00 61.91 96 GLU A N 1
ATOM 746 C CA . GLU A 1 96 ? 4.909 -16.896 -0.763 1.00 61.91 96 GLU A CA 1
ATOM 747 C C . GLU A 1 96 ? 4.065 -16.168 -1.819 1.00 61.91 96 GLU A C 1
ATOM 749 O O . GLU A 1 96 ? 4.576 -15.760 -2.866 1.00 61.91 96 GLU A O 1
ATOM 754 N N . ARG A 1 97 ? 2.763 -15.987 -1.553 1.00 72.38 97 ARG A N 1
ATOM 755 C CA . ARG A 1 97 ? 1.807 -15.388 -2.497 1.00 72.38 97 ARG A CA 1
ATOM 756 C C . ARG A 1 97 ? 1.724 -13.869 -2.434 1.00 72.38 97 ARG A C 1
ATOM 758 O O . ARG A 1 97 ? 1.039 -13.299 -3.286 1.00 72.38 97 ARG A O 1
ATOM 765 N N . THR A 1 98 ? 2.365 -13.212 -1.465 1.00 85.38 98 THR A N 1
ATOM 766 C CA . THR A 1 98 ? 2.368 -11.744 -1.356 1.00 85.38 98 THR A CA 1
ATOM 767 C C . THR A 1 98 ? 3.764 -11.190 -1.594 1.00 85.38 98 THR A C 1
ATOM 769 O O . THR A 1 98 ? 4.695 -11.483 -0.853 1.00 85.38 98 THR A O 1
ATOM 772 N N . LEU A 1 99 ? 3.885 -10.350 -2.619 1.00 88.94 99 LEU A N 1
ATOM 773 C CA . LEU A 1 99 ? 5.075 -9.569 -2.928 1.00 88.94 99 LEU A CA 1
ATOM 774 C C . LEU A 1 99 ? 4.812 -8.106 -2.561 1.00 88.94 99 LEU A C 1
ATOM 776 O O . LEU A 1 99 ? 3.783 -7.547 -2.944 1.00 88.94 99 LEU A O 1
ATOM 780 N N . LEU A 1 100 ? 5.747 -7.481 -1.852 1.00 90.44 100 LEU A N 1
ATOM 781 C CA . LEU A 1 100 ? 5.751 -6.045 -1.579 1.00 90.44 100 LEU A CA 1
ATOM 782 C C . LEU A 1 100 ? 7.073 -5.495 -2.113 1.00 90.44 100 LEU A C 1
ATOM 784 O O . LEU A 1 100 ? 8.126 -6.003 -1.744 1.00 90.44 100 LEU A O 1
ATOM 788 N N . VAL A 1 101 ? 7.030 -4.506 -3.006 1.00 93.50 101 VAL A N 1
ATOM 789 C CA . VAL A 1 101 ? 8.229 -4.000 -3.694 1.00 93.50 101 VAL A CA 1
ATOM 790 C C . VAL A 1 101 ? 8.165 -2.485 -3.896 1.00 93.50 101 VAL A C 1
ATOM 792 O O . VAL A 1 101 ? 7.100 -1.916 -4.137 1.00 93.50 101 VAL A O 1
ATOM 795 N N . GLN A 1 102 ? 9.309 -1.810 -3.787 1.00 96.50 102 GLN A N 1
ATOM 796 C CA . GLN A 1 102 ? 9.449 -0.394 -4.132 1.00 96.50 102 GLN A CA 1
ATOM 797 C C . GLN A 1 102 ? 9.474 -0.244 -5.659 1.00 96.50 102 GLN A C 1
ATOM 799 O O . GLN A 1 102 ? 10.291 -0.879 -6.323 1.00 96.50 102 GLN A O 1
ATOM 804 N N . GLN A 1 103 ? 8.597 0.591 -6.222 1.00 96.38 103 GLN A N 1
ATOM 805 C CA . GLN A 1 103 ? 8.378 0.652 -7.671 1.00 96.38 103 GLN A CA 1
ATOM 806 C C . GLN A 1 103 ? 9.649 1.023 -8.455 1.00 96.38 103 GLN A C 1
ATOM 808 O O . GLN A 1 103 ? 9.904 0.430 -9.500 1.00 96.38 103 GLN A O 1
ATOM 813 N N . SER A 1 104 ? 10.465 1.955 -7.955 1.00 96.44 104 SER A N 1
ATOM 814 C CA . SER A 1 104 ? 11.720 2.366 -8.607 1.00 96.44 104 SER A CA 1
ATOM 815 C C . SER A 1 104 ? 12.822 1.299 -8.667 1.00 96.44 104 SER A C 1
ATOM 817 O O . SER A 1 104 ? 13.736 1.447 -9.476 1.00 96.44 104 SER A O 1
ATOM 819 N N . ARG A 1 105 ? 12.748 0.214 -7.876 1.00 96.69 105 ARG A N 1
ATOM 820 C CA . ARG A 1 105 ? 13.738 -0.886 -7.917 1.00 96.69 105 ARG A CA 1
ATOM 821 C C . ARG A 1 105 ? 13.608 -1.786 -9.142 1.00 96.69 105 ARG A C 1
ATOM 823 O O . ARG A 1 105 ? 14.541 -2.505 -9.477 1.00 96.69 105 ARG A O 1
ATOM 830 N N . LEU A 1 106 ? 12.456 -1.748 -9.806 1.00 97.00 106 LEU A N 1
ATOM 831 C CA . LEU A 1 106 ? 12.180 -2.527 -11.005 1.00 97.00 106 LEU A CA 1
ATOM 832 C C . LEU A 1 106 ? 12.257 -1.600 -12.231 1.00 97.00 106 LEU A C 1
ATOM 834 O O . LEU A 1 106 ? 11.238 -1.003 -12.594 1.00 97.00 106 LEU A O 1
ATOM 838 N N . PRO A 1 107 ? 13.429 -1.435 -12.884 1.00 96.81 107 PRO A N 1
ATOM 839 C CA . PRO A 1 107 ? 13.560 -0.592 -14.081 1.00 96.81 107 PRO A CA 1
ATOM 840 C C . PRO A 1 107 ? 12.654 -1.059 -15.229 1.00 96.81 107 PRO A C 1
ATOM 842 O O . PRO A 1 107 ? 12.299 -0.284 -16.116 1.00 96.81 107 PRO A O 1
ATOM 845 N N . GLU A 1 108 ? 12.190 -2.305 -15.177 1.00 97.31 108 GLU A N 1
ATOM 846 C CA . GLU A 1 108 ? 11.209 -2.851 -16.103 1.00 97.31 108 GLU A CA 1
ATOM 847 C C . GLU A 1 108 ? 9.876 -2.067 -16.060 1.00 97.31 108 GLU A C 1
ATOM 849 O O . GLU A 1 108 ? 9.168 -2.008 -17.065 1.00 97.31 108 GLU A O 1
ATOM 854 N N . HIS A 1 109 ? 9.547 -1.393 -14.944 1.00 95.75 109 HIS A N 1
ATOM 855 C CA . HIS A 1 109 ? 8.387 -0.494 -14.853 1.00 95.75 109 HIS A CA 1
ATOM 856 C C . HIS A 1 109 ? 8.552 0.785 -15.686 1.00 95.75 109 HIS A C 1
ATOM 858 O O . HIS A 1 109 ? 7.568 1.246 -16.264 1.00 95.75 109 HIS A O 1
ATOM 864 N N . THR A 1 110 ? 9.747 1.385 -15.744 1.00 95.25 110 THR A N 1
ATOM 865 C CA . THR A 1 110 ? 9.966 2.629 -16.506 1.00 95.25 110 THR A CA 1
ATOM 866 C C . THR A 1 110 ? 10.101 2.349 -17.999 1.00 95.25 110 THR A C 1
ATOM 868 O O . THR A 1 110 ? 9.516 3.079 -18.799 1.00 95.25 110 THR A O 1
ATOM 871 N N . GLU A 1 111 ? 10.768 1.257 -18.385 1.00 95.38 111 GLU A N 1
ATOM 872 C CA . GLU A 1 111 ? 10.840 0.829 -19.789 1.00 95.38 111 GLU A CA 1
ATOM 873 C C . GLU A 1 111 ? 9.451 0.436 -20.326 1.00 95.38 111 GLU A C 1
ATOM 875 O O . GLU A 1 111 ? 9.034 0.923 -21.380 1.00 95.38 111 GLU A O 1
ATOM 880 N N . LEU A 1 112 ? 8.665 -0.343 -19.568 1.00 93.69 112 LEU A N 1
ATOM 881 C CA . LEU A 1 112 ? 7.288 -0.676 -19.952 1.00 93.69 112 LEU A CA 1
ATOM 882 C C . LEU A 1 112 ? 6.386 0.568 -20.019 1.00 93.69 112 LEU A C 1
ATOM 884 O O . LEU A 1 112 ? 5.574 0.687 -20.938 1.00 93.69 112 LEU A O 1
ATOM 888 N N . MET A 1 113 ? 6.536 1.517 -19.087 1.00 92.19 113 MET A N 1
ATOM 889 C CA . MET A 1 113 ? 5.804 2.788 -19.119 1.00 92.19 113 MET A CA 1
ATOM 890 C C . MET A 1 113 ? 6.131 3.609 -20.373 1.00 92.19 113 MET A C 1
ATOM 892 O O . MET A 1 113 ? 5.223 4.220 -20.937 1.00 92.19 113 MET A O 1
ATOM 896 N N . TRP A 1 114 ? 7.380 3.599 -20.846 1.00 92.00 114 TRP A N 1
ATOM 897 C CA . TRP A 1 114 ? 7.762 4.280 -22.086 1.00 92.00 114 TRP A CA 1
ATOM 898 C C . TRP A 1 114 ? 7.145 3.620 -23.327 1.00 92.00 114 TRP A C 1
ATOM 900 O O . TRP A 1 114 ? 6.577 4.316 -24.172 1.00 92.00 114 TRP A O 1
ATOM 910 N N . ILE A 1 115 ? 7.182 2.285 -23.416 1.00 90.06 115 ILE A N 1
ATOM 911 C CA . ILE A 1 115 ? 6.579 1.526 -24.528 1.00 90.06 115 ILE A CA 1
ATOM 912 C C . ILE A 1 115 ? 5.061 1.760 -24.582 1.00 90.06 115 ILE A C 1
ATOM 914 O O . ILE A 1 115 ? 4.521 2.126 -25.627 1.00 90.06 115 ILE A O 1
ATOM 918 N N . LEU A 1 116 ? 4.366 1.611 -23.449 1.00 87.50 116 LEU A N 1
ATOM 919 C CA . LEU A 1 116 ? 2.916 1.817 -23.369 1.00 87.50 116 LEU A CA 1
ATOM 920 C C . LEU A 1 116 ? 2.521 3.287 -23.564 1.00 87.50 116 LEU A C 1
ATOM 922 O O . LEU A 1 116 ? 1.508 3.562 -24.203 1.00 87.50 116 LEU A O 1
ATOM 926 N N . GLY A 1 117 ? 3.322 4.230 -23.061 1.00 84.88 117 GLY A N 1
ATOM 927 C CA . GLY A 1 117 ? 3.130 5.664 -23.285 1.00 84.88 117 GLY A CA 1
ATOM 928 C C . GLY A 1 117 ? 3.268 6.045 -24.759 1.00 84.88 117 GLY A C 1
ATOM 929 O O . GLY A 1 117 ? 2.443 6.793 -25.272 1.00 84.88 117 GLY A O 1
ATOM 930 N N . SER A 1 118 ? 4.239 5.458 -25.463 1.00 84.81 118 SER A N 1
ATOM 931 C CA . SER A 1 118 ? 4.435 5.653 -26.908 1.00 84.81 118 SER A CA 1
ATOM 932 C C . SER A 1 118 ? 3.285 5.078 -27.746 1.00 84.81 118 SER A C 1
ATOM 934 O O . SER A 1 118 ? 2.960 5.621 -28.799 1.00 84.81 118 SER A O 1
ATOM 936 N N . ALA A 1 119 ? 2.629 4.010 -27.276 1.00 78.00 119 ALA A N 1
ATOM 937 C CA . ALA A 1 119 ? 1.433 3.449 -27.909 1.00 78.00 119 ALA A CA 1
ATOM 938 C C . ALA A 1 119 ? 0.133 4.218 -27.573 1.00 78.00 119 ALA A C 1
ATOM 940 O O . ALA A 1 119 ? -0.875 4.074 -28.269 1.00 78.00 119 ALA A O 1
ATOM 941 N N . ALA A 1 120 ? 0.123 5.033 -26.512 1.00 71.81 120 ALA A N 1
ATOM 942 C CA . ALA A 1 120 ? -1.062 5.731 -26.024 1.00 71.81 120 ALA A CA 1
ATOM 943 C C . ALA A 1 120 ? -1.178 7.151 -26.606 1.00 71.81 120 ALA A C 1
ATOM 945 O O . ALA A 1 120 ? -0.551 8.096 -26.131 1.00 71.81 120 ALA A O 1
ATOM 946 N N . THR A 1 121 ? -2.050 7.345 -27.600 1.00 67.38 121 THR A N 1
ATOM 947 C CA . THR A 1 121 ? -2.290 8.690 -28.155 1.00 67.38 121 THR A CA 1
ATOM 948 C C . THR A 1 121 ? -2.879 9.644 -27.108 1.00 67.38 121 THR A C 1
ATOM 950 O O . THR A 1 121 ? -3.660 9.240 -26.243 1.00 67.38 121 THR A O 1
ATOM 953 N N . VAL A 1 122 ? -2.590 10.945 -27.224 1.00 61.88 122 VAL A N 1
ATOM 954 C CA . VAL A 1 122 ? -3.132 11.988 -26.324 1.00 61.88 122 VAL A CA 1
ATOM 955 C C . VAL A 1 122 ? -4.669 11.962 -26.277 1.00 61.88 122 VAL A C 1
ATOM 957 O O . VAL A 1 122 ? -5.259 12.127 -25.212 1.00 61.88 122 VAL A O 1
ATOM 960 N N . ALA A 1 123 ? -5.328 11.657 -27.401 1.00 58.41 123 ALA A N 1
ATOM 961 C CA . ALA A 1 123 ? -6.783 11.487 -27.486 1.00 58.41 123 ALA A CA 1
ATOM 962 C C . ALA A 1 123 ? -7.319 10.217 -26.784 1.00 58.41 123 ALA A C 1
ATOM 964 O O . ALA A 1 123 ? -8.515 10.119 -26.509 1.00 58.41 123 ALA A O 1
ATOM 965 N N . SER A 1 124 ? -6.453 9.243 -26.495 1.00 62.19 124 SER A N 1
ATOM 966 C CA . SER A 1 124 ? -6.765 8.067 -25.671 1.00 62.19 124 SER A CA 1
ATOM 967 C C . SER A 1 124 ? -6.544 8.376 -24.191 1.00 62.19 124 SER A C 1
ATOM 969 O O . SER A 1 124 ? -7.385 8.039 -23.358 1.00 62.19 124 SER A O 1
ATOM 971 N N . LEU A 1 125 ? -5.464 9.095 -23.865 1.00 60.28 125 LEU A N 1
ATOM 972 C CA . LEU A 1 125 ? -5.183 9.577 -22.511 1.00 60.28 125 LEU A CA 1
ATOM 973 C C . LEU A 1 125 ? -6.261 10.549 -22.011 1.00 60.28 125 LEU A C 1
ATOM 975 O O . LEU A 1 125 ? -6.722 10.397 -20.885 1.00 60.28 125 LEU A O 1
ATOM 979 N N . SER A 1 126 ? -6.741 11.484 -22.839 1.00 58.25 126 SER A N 1
ATOM 980 C CA . SER A 1 126 ? -7.827 12.396 -22.450 1.00 58.25 126 SER A CA 1
ATOM 981 C C . SER A 1 126 ? -9.129 11.645 -22.156 1.00 58.25 126 SER A C 1
ATOM 983 O O . SER A 1 126 ? -9.736 11.875 -21.112 1.00 58.25 126 SER A O 1
ATOM 985 N N . LYS A 1 127 ? -9.506 10.666 -22.993 1.00 58.53 127 LYS A N 1
ATOM 986 C CA . LYS A 1 127 ? -10.647 9.767 -22.737 1.00 58.53 127 LYS A CA 1
ATOM 987 C C . LYS A 1 127 ? -10.473 8.971 -21.443 1.00 58.53 127 LYS A C 1
ATOM 989 O O . LYS A 1 127 ? -11.437 8.843 -20.692 1.00 58.53 127 LYS A O 1
ATOM 994 N N . LEU A 1 128 ? -9.269 8.475 -21.149 1.00 56.56 128 LEU A N 1
ATOM 995 C CA . LEU A 1 128 ? -8.966 7.789 -19.888 1.00 56.56 128 LEU A CA 1
ATOM 996 C C . LEU A 1 128 ? -9.020 8.733 -18.682 1.00 56.56 128 LEU A C 1
ATOM 998 O O . LEU A 1 128 ? -9.497 8.316 -17.632 1.00 56.56 128 LEU A O 1
ATOM 1002 N N . THR A 1 129 ? -8.612 9.995 -18.817 1.00 53.31 129 THR A N 1
ATOM 1003 C CA . THR A 1 129 ? -8.752 11.016 -17.767 1.00 53.31 129 THR A CA 1
ATOM 1004 C C . THR A 1 129 ? -10.219 11.374 -17.541 1.00 53.31 129 THR A C 1
ATOM 1006 O O . THR A 1 129 ? -10.676 11.309 -16.406 1.00 53.31 129 THR A O 1
ATOM 1009 N N . THR A 1 130 ? -11.013 11.631 -18.586 1.00 44.34 130 THR A N 1
ATOM 1010 C CA . THR A 1 130 ? -12.468 11.839 -18.454 1.00 44.34 130 THR A CA 1
ATOM 1011 C C . THR A 1 130 ? -13.167 10.607 -17.872 1.00 44.34 130 THR A C 1
ATOM 1013 O O . THR A 1 130 ? -14.062 10.748 -17.044 1.00 44.34 130 THR A O 1
ATOM 1016 N N . ALA A 1 131 ? -12.743 9.392 -18.237 1.00 46.66 131 ALA A N 1
ATOM 1017 C CA . ALA A 1 131 ? -13.264 8.154 -17.661 1.00 46.66 131 ALA A CA 1
ATOM 1018 C C . ALA A 1 131 ? -12.815 7.935 -16.206 1.00 46.66 131 ALA A C 1
ATOM 1020 O O . ALA A 1 131 ? -13.595 7.406 -15.424 1.00 46.66 131 ALA A O 1
ATOM 1021 N N . LYS A 1 132 ? -11.604 8.359 -15.817 1.00 41.69 132 LYS A N 1
ATOM 1022 C CA . LYS A 1 132 ? -11.129 8.356 -14.422 1.00 41.69 132 LYS A CA 1
ATOM 1023 C C . LYS A 1 132 ? -11.764 9.456 -13.577 1.00 41.69 132 LYS A C 1
ATOM 1025 O O . LYS A 1 132 ? -11.919 9.236 -12.392 1.00 41.69 132 LYS A O 1
ATOM 1030 N N . ILE A 1 133 ? -12.175 10.580 -14.162 1.00 46.28 133 ILE A N 1
ATOM 1031 C CA . ILE A 1 133 ? -12.964 11.621 -13.482 1.00 46.28 133 ILE A CA 1
ATOM 1032 C C . ILE A 1 133 ? -14.424 11.163 -13.335 1.00 46.28 133 ILE A C 1
ATOM 1034 O O . ILE A 1 133 ? -14.999 11.324 -12.272 1.00 46.28 133 ILE A O 1
ATOM 1038 N N . ARG A 1 134 ? -15.000 10.484 -14.340 1.00 34.56 134 ARG A N 1
ATOM 1039 C CA . ARG A 1 134 ? -16.328 9.835 -14.242 1.00 34.56 134 ARG A CA 1
ATOM 1040 C C . ARG A 1 134 ? -16.357 8.547 -13.402 1.00 34.56 134 ARG A C 1
ATOM 1042 O O . ARG A 1 134 ? -17.438 8.077 -13.074 1.00 34.56 134 ARG A O 1
ATOM 1049 N N . LYS A 1 135 ? -15.199 7.947 -13.103 1.00 31.39 135 LYS A N 1
ATOM 1050 C CA . LYS A 1 135 ? -15.039 6.808 -12.174 1.00 31.39 135 LYS A CA 1
ATOM 1051 C C . LYS A 1 135 ? -14.380 7.195 -10.847 1.00 31.39 135 LYS A C 1
ATOM 1053 O O . LYS A 1 135 ? -14.255 6.340 -9.974 1.00 31.39 135 LYS A O 1
ATOM 1058 N N . ALA A 1 136 ? -13.969 8.449 -10.683 1.00 24.62 136 ALA A N 1
ATOM 1059 C CA . ALA A 1 136 ? -13.746 9.014 -9.368 1.00 24.62 136 ALA A CA 1
ATOM 1060 C C . ALA A 1 136 ? -15.138 9.164 -8.763 1.00 24.62 136 ALA A C 1
ATOM 1062 O O . ALA A 1 136 ? -15.988 9.841 -9.337 1.00 24.62 136 ALA A O 1
ATOM 1063 N N . PHE A 1 137 ? -15.391 8.462 -7.663 1.00 28.58 137 PHE A N 1
ATOM 1064 C CA . PHE A 1 137 ? -16.667 8.583 -6.977 1.00 28.58 137 PHE A CA 1
ATOM 1065 C C . PHE A 1 137 ? -16.782 10.009 -6.431 1.00 28.58 137 PHE A C 1
ATOM 1067 O O . PHE A 1 137 ? -15.989 10.416 -5.581 1.00 28.58 137 PHE A O 1
ATOM 1074 N N . THR A 1 138 ? -17.749 10.760 -6.950 1.00 31.30 138 THR A N 1
ATOM 1075 C CA . THR A 1 138 ? -18.325 11.909 -6.250 1.00 31.30 138 THR A CA 1
ATOM 1076 C C . THR A 1 138 ? -19.082 11.331 -5.036 1.00 31.30 138 THR A C 1
ATOM 1078 O O . THR A 1 138 ? -19.551 10.198 -5.081 1.00 31.30 138 THR A O 1
ATOM 1081 N N . ASP A 1 139 ? -19.113 11.930 -3.852 1.00 23.05 139 ASP A N 1
ATOM 1082 C CA . ASP A 1 139 ? -19.344 13.331 -3.532 1.00 23.05 139 ASP A CA 1
ATOM 1083 C C . ASP A 1 139 ? -18.776 13.675 -2.143 1.00 23.05 139 ASP A C 1
ATOM 1085 O O . ASP A 1 139 ? -18.560 12.800 -1.302 1.00 23.05 139 ASP A O 1
ATOM 1089 N N . PHE A 1 140 ? -18.577 14.968 -1.879 1.00 38.16 140 PHE A N 1
ATOM 1090 C CA . PHE A 1 140 ? -18.242 15.484 -0.551 1.00 38.16 140 PHE A CA 1
ATOM 1091 C C . PHE A 1 140 ? -19.340 16.423 -0.063 1.00 38.16 140 PHE A C 1
ATOM 1093 O O . PHE A 1 140 ? -19.342 17.586 -0.452 1.00 38.16 140 PHE A O 1
ATOM 1100 N N . GLU A 1 141 ? -20.190 15.983 0.868 1.00 29.50 141 GLU A N 1
ATOM 1101 C CA . GLU A 1 141 ? -20.688 16.894 1.906 1.00 29.50 141 GLU A CA 1
ATOM 1102 C C . GLU A 1 141 ? -21.328 16.182 3.107 1.00 29.50 141 GLU A C 1
ATOM 1104 O O . GLU A 1 141 ? -21.496 14.968 3.088 1.00 29.50 141 GLU A O 1
ATOM 1109 N N . SER A 1 142 ? -21.598 16.977 4.168 1.00 32.25 142 SER A N 1
ATOM 1110 C CA . SER A 1 142 ? -21.305 16.725 5.659 1.00 32.25 142 SER A CA 1
ATOM 1111 C C . SER A 1 142 ? -21.830 15.224 5.816 1.00 32.25 142 SER A C 1
ATOM 1113 O O . SER A 1 142 ? -21.040 14.286 5.949 1.00 32.25 142 SER A O 1
ATOM 1115 N N . ARG A 1 143 ? -23.138 15.097 5.971 1.00 31.39 143 ARG A N 1
ATOM 1116 C CA . ARG A 1 143 ? -24.006 13.948 6.144 1.00 31.39 143 ARG A CA 1
ATOM 1117 C C . ARG A 1 143 ? -24.245 13.580 7.651 1.00 31.39 143 ARG A C 1
ATOM 1119 O O . ARG A 1 143 ? -23.251 13.468 8.380 1.00 31.39 143 ARG A O 1
ATOM 1126 N N . VAL A 1 144 ? -25.493 13.396 8.140 1.00 32.88 144 VAL A N 1
ATOM 1127 C CA . VAL A 1 144 ? -25.864 12.991 9.544 1.00 32.88 144 VAL A CA 1
ATOM 1128 C C . VAL A 1 144 ? -27.205 12.213 9.569 1.00 32.88 144 VAL A C 1
ATOM 1130 O O . VAL A 1 144 ? -28.065 12.564 8.782 1.00 32.88 144 VAL A O 1
ATOM 1133 N N . THR A 1 145 ? -27.388 11.239 10.500 1.00 46.69 145 THR A N 1
ATOM 1134 C CA . THR A 1 145 ? -28.199 9.976 10.377 1.00 46.69 145 THR A CA 1
ATOM 1135 C C . THR A 1 145 ? -27.707 9.126 9.191 1.00 46.69 145 THR A C 1
ATOM 1137 O O . THR A 1 145 ? -26.670 9.469 8.627 1.00 46.69 145 THR A O 1
ATOM 1140 N N . PHE A 1 146 ? -28.323 7.997 8.794 1.00 41.22 146 PHE A N 1
ATOM 1141 C CA . PHE A 1 146 ? -28.026 7.458 7.444 1.00 41.22 146 PHE A CA 1
ATOM 1142 C C . PHE A 1 146 ? -28.863 8.189 6.391 1.00 41.22 146 PHE A C 1
ATOM 1144 O O . PHE A 1 146 ? -29.694 7.630 5.686 1.00 41.22 146 PHE A O 1
ATOM 1151 N N . ASP A 1 147 ? -28.627 9.489 6.359 1.00 52.38 147 ASP A N 1
ATOM 1152 C CA . ASP A 1 147 ? -29.086 10.457 5.389 1.00 52.38 147 ASP A CA 1
ATOM 1153 C C . ASP A 1 147 ? -27.786 11.089 4.873 1.00 52.38 147 ASP A C 1
ATOM 1155 O O . ASP A 1 147 ? -27.101 11.760 5.652 1.00 52.38 147 ASP A O 1
ATOM 1159 N N . PRO A 1 148 ? -27.369 10.780 3.629 1.00 51.62 148 PRO A N 1
ATOM 1160 C CA . PRO A 1 148 ? -26.203 11.374 2.981 1.00 51.62 148 PRO A CA 1
ATOM 1161 C C . PRO A 1 148 ? -26.465 12.740 2.330 1.00 51.62 148 PRO A C 1
ATOM 1163 O O . PRO A 1 148 ? -25.596 13.198 1.588 1.00 51.62 148 PRO A O 1
ATOM 1166 N N . GLU A 1 149 ? -27.583 13.433 2.623 1.00 47.81 149 GLU A N 1
ATOM 1167 C CA . GLU A 1 149 ? -27.911 14.761 2.050 1.00 47.81 149 GLU A CA 1
ATOM 1168 C C . GLU A 1 149 ? -28.061 15.931 3.060 1.00 47.81 149 GLU A C 1
ATOM 1170 O O . GLU A 1 149 ? -27.886 17.086 2.676 1.00 47.81 149 GLU A O 1
ATOM 1175 N N . GLN A 1 150 ? -28.246 15.698 4.367 1.00 45.03 150 GLN A N 1
ATOM 1176 C CA . GLN A 1 150 ? -28.528 16.772 5.349 1.00 45.03 150 GLN A CA 1
ATOM 1177 C C . GLN A 1 150 ? -27.353 17.694 5.811 1.00 45.03 150 GLN A C 1
ATOM 1179 O O . GLN A 1 150 ? -27.181 18.774 5.246 1.00 45.03 150 GLN A O 1
ATOM 1184 N N . ARG A 1 151 ? -26.487 17.343 6.792 1.00 47.09 151 ARG A N 1
ATOM 1185 C CA . ARG A 1 151 ? -25.297 18.172 7.196 1.00 47.09 151 ARG A CA 1
ATOM 1186 C C . ARG A 1 151 ? -24.082 17.324 7.645 1.00 47.09 151 ARG A C 1
ATOM 1188 O O . ARG A 1 151 ? -24.323 16.440 8.447 1.00 47.09 151 ARG A O 1
ATOM 1195 N N . PRO A 1 152 ? -22.812 17.536 7.214 1.00 61.38 152 PRO A N 1
ATOM 1196 C CA . PRO A 1 152 ? -21.269 16.609 7.977 1.00 61.38 152 PRO A CA 1
ATOM 1197 C C . PRO A 1 152 ? -20.985 16.416 9.459 1.00 61.38 152 PRO A C 1
ATOM 1199 O O . PRO A 1 152 ? -21.576 16.973 10.378 1.00 61.38 152 PRO A O 1
ATOM 1202 N N . GLY A 1 153 ? -19.988 15.535 9.606 1.00 59.38 153 GLY A N 1
ATOM 1203 C CA . GLY A 1 153 ? -19.522 14.928 10.833 1.00 59.38 153 GLY A CA 1
ATOM 1204 C C . GLY A 1 153 ? -20.037 13.500 10.961 1.00 59.38 153 GLY A C 1
ATOM 1205 O O . GLY A 1 153 ? -19.330 12.541 10.644 1.00 59.38 153 GLY A O 1
ATOM 1206 N N . VAL A 1 154 ? -21.239 13.357 11.513 1.00 65.19 154 VAL A N 1
ATOM 1207 C CA . VAL A 1 154 ? -21.570 12.168 12.309 1.00 65.19 154 VAL A CA 1
ATOM 1208 C C . VAL A 1 154 ? -21.907 10.929 11.473 1.00 65.19 154 VAL A C 1
ATOM 1210 O O . VAL A 1 154 ? -21.622 9.842 11.959 1.00 65.19 154 VAL A O 1
ATOM 1213 N N . SER A 1 155 ? -22.351 11.019 10.208 1.00 68.00 155 SER A N 1
ATOM 1214 C CA . SER A 1 155 ? -22.448 9.806 9.362 1.00 68.00 155 SER A CA 1
ATOM 1215 C C . SER A 1 155 ? -21.078 9.190 9.100 1.00 68.00 155 SER A C 1
ATOM 1217 O O . SER A 1 155 ? -20.920 7.981 9.224 1.00 68.00 155 SER A O 1
ATOM 1219 N N . ASN A 1 156 ? -20.054 10.008 8.831 1.00 73.94 156 ASN A N 1
ATOM 1220 C CA . ASN A 1 156 ? -18.685 9.508 8.710 1.00 73.94 156 ASN A CA 1
ATOM 1221 C C . ASN A 1 156 ? -18.173 8.955 10.053 1.00 73.94 156 ASN A C 1
ATOM 1223 O O . ASN A 1 156 ? -17.535 7.909 10.071 1.00 73.94 156 ASN A O 1
ATOM 1227 N N . LEU A 1 157 ? -18.503 9.583 11.191 1.00 76.31 157 LEU A N 1
ATOM 1228 C CA . LEU A 1 157 ? -18.150 9.030 12.509 1.00 76.31 157 LEU A CA 1
ATOM 1229 C C . LEU A 1 157 ? -18.835 7.674 12.778 1.00 76.31 157 LEU A C 1
ATOM 1231 O O . LEU A 1 157 ? -18.187 6.767 13.289 1.00 76.31 157 LEU A O 1
ATOM 1235 N N . VAL A 1 158 ? -20.111 7.512 12.414 1.00 79.38 158 VAL A N 1
ATOM 1236 C CA . VAL A 1 158 ? -20.869 6.253 12.552 1.00 79.38 158 VAL A CA 1
ATOM 1237 C C . VAL A 1 158 ? -20.319 5.173 11.619 1.00 79.38 158 VAL A C 1
ATOM 1239 O O . VAL A 1 158 ? -20.102 4.048 12.063 1.00 79.38 158 VAL A O 1
ATOM 1242 N N . THR A 1 159 ? -19.999 5.515 10.368 1.00 80.06 159 THR A N 1
ATOM 1243 C CA . THR A 1 159 ? -19.329 4.613 9.417 1.00 80.06 159 THR A CA 1
ATOM 1244 C C . THR A 1 159 ? -17.949 4.191 9.921 1.00 80.06 159 THR A C 1
ATOM 1246 O O . THR A 1 159 ? -17.633 3.005 9.895 1.00 80.06 159 THR A O 1
ATOM 1249 N N . LEU A 1 160 ? -17.139 5.113 10.453 1.00 78.50 160 LEU A N 1
ATOM 1250 C CA . LEU A 1 160 ? -15.854 4.785 11.079 1.00 78.50 160 LEU A CA 1
ATOM 1251 C C . LEU A 1 160 ? -16.043 3.867 12.295 1.00 78.50 160 LEU A C 1
ATOM 1253 O O . LEU A 1 160 ? -15.349 2.860 12.404 1.00 78.50 160 LEU A O 1
ATOM 1257 N N . PHE A 1 161 ? -17.003 4.158 13.177 1.00 82.38 161 PHE A N 1
ATOM 1258 C CA . PHE A 1 161 ? -17.300 3.316 14.339 1.00 82.38 161 PHE A CA 1
ATOM 1259 C C . PHE A 1 161 ? -17.712 1.901 13.909 1.00 82.38 161 PHE A C 1
ATOM 1261 O O . PHE A 1 161 ? -17.174 0.925 14.430 1.00 82.38 161 PHE A O 1
ATOM 1268 N N . SER A 1 162 ? -18.605 1.777 12.923 1.00 85.75 162 SER A N 1
ATOM 1269 C CA . SER A 1 162 ? -19.042 0.504 12.334 1.00 85.75 162 SER A CA 1
ATOM 1270 C C . SER A 1 162 ? -17.867 -0.274 11.722 1.00 85.75 162 SER A C 1
ATOM 1272 O O . SER A 1 162 ? -17.597 -1.404 12.127 1.00 85.75 162 SER A O 1
ATOM 1274 N N . LEU A 1 163 ? -17.079 0.353 10.840 1.00 81.50 163 LEU A N 1
ATOM 1275 C CA . LEU A 1 163 ? -15.919 -0.267 10.181 1.00 81.50 163 LEU A CA 1
ATOM 1276 C C . LEU A 1 163 ? -14.817 -0.719 11.151 1.00 81.50 163 LEU A C 1
ATOM 1278 O O . LEU A 1 163 ? -14.037 -1.616 10.811 1.00 81.50 163 LEU A O 1
ATOM 1282 N N . ILE A 1 164 ? -14.715 -0.098 12.328 1.00 82.25 164 ILE A N 1
ATOM 1283 C CA . ILE A 1 164 ? -13.699 -0.413 13.340 1.00 82.25 164 ILE A CA 1
ATOM 1284 C C . ILE A 1 164 ? -14.211 -1.455 14.345 1.00 82.25 164 ILE A C 1
ATOM 1286 O O . ILE A 1 164 ? -13.488 -2.406 14.629 1.00 82.25 164 ILE A O 1
ATOM 1290 N N . SER A 1 165 ? -15.443 -1.314 14.846 1.00 86.19 165 SER A N 1
ATOM 1291 C CA . SER A 1 165 ? -16.056 -2.242 15.816 1.00 86.19 165 SER A CA 1
ATOM 1292 C C . SER A 1 165 ? -16.596 -3.536 15.198 1.00 86.19 165 SER A C 1
ATOM 1294 O O . SER A 1 165 ? -16.733 -4.530 15.904 1.00 86.19 165 SER A O 1
ATOM 1296 N N . GLY A 1 166 ? -16.919 -3.532 13.901 1.00 86.00 166 GLY A N 1
ATOM 1297 C CA . GLY A 1 166 ? -17.626 -4.626 13.226 1.00 86.00 166 GLY A CA 1
ATOM 1298 C C . GLY A 1 166 ? -19.148 -4.618 13.428 1.00 86.00 166 GLY A C 1
ATOM 1299 O O . GLY A 1 166 ? -19.822 -5.505 12.912 1.00 86.00 166 GLY A O 1
ATOM 1300 N N . LEU A 1 167 ? -19.696 -3.636 14.154 1.00 88.56 167 LEU A N 1
ATOM 1301 C CA . LEU A 1 167 ? -21.138 -3.475 14.368 1.00 88.56 167 LEU A CA 1
ATOM 1302 C C . LEU A 1 167 ? -21.838 -2.902 13.128 1.00 88.56 167 LEU A C 1
ATOM 1304 O O . LEU A 1 167 ? -21.251 -2.111 12.385 1.00 88.56 167 LEU A O 1
ATOM 1308 N N . THR A 1 168 ? -23.117 -3.231 12.934 1.00 90.81 168 THR A N 1
ATOM 1309 C CA . THR A 1 168 ? -23.948 -2.606 11.890 1.00 90.81 168 THR A CA 1
ATOM 1310 C C . THR A 1 168 ? -24.261 -1.144 12.219 1.00 90.81 168 THR A C 1
ATOM 1312 O O . THR A 1 168 ? -24.181 -0.714 13.373 1.00 90.81 168 THR A O 1
ATOM 1315 N N . VAL A 1 169 ? -24.669 -0.364 11.215 1.00 86.00 169 VAL A N 1
ATOM 1316 C CA . VAL A 1 169 ? -25.061 1.041 11.413 1.00 86.00 169 VAL A CA 1
ATOM 1317 C C . VAL A 1 169 ? -26.223 1.162 12.409 1.00 86.00 169 VAL A C 1
ATOM 1319 O O . VAL A 1 169 ? -26.176 2.040 13.269 1.00 86.00 169 VAL A O 1
ATOM 1322 N N . GLU A 1 170 ? -27.215 0.261 12.396 1.00 86.50 170 GLU A N 1
ATOM 1323 C CA . GLU A 1 170 ? -28.315 0.303 13.376 1.00 86.50 170 GLU A CA 1
ATOM 1324 C C . GLU A 1 170 ? -27.838 -0.018 14.800 1.00 86.50 170 GLU A C 1
ATOM 1326 O O . GLU A 1 170 ? -28.337 0.562 15.764 1.00 86.50 170 GLU A O 1
ATOM 1331 N N . GLN A 1 171 ? -26.865 -0.922 14.954 1.00 88.44 171 GLN A N 1
ATOM 1332 C CA . GLN A 1 171 ? -26.266 -1.242 16.254 1.00 88.44 171 GLN A CA 1
ATOM 1333 C C . GLN A 1 171 ? -25.459 -0.062 16.810 1.00 88.44 171 GLN A C 1
ATOM 1335 O O . GLN A 1 171 ? -25.584 0.254 17.993 1.00 88.44 171 GLN A O 1
ATOM 1340 N N . VAL A 1 172 ? -24.685 0.628 15.965 1.00 87.44 172 VAL A N 1
ATOM 1341 C CA . VAL A 1 172 ? -23.953 1.845 16.359 1.00 87.44 172 VAL A CA 1
ATOM 1342 C C . VAL A 1 172 ? -24.920 2.967 16.737 1.00 87.44 172 VAL A C 1
ATOM 1344 O O . VAL A 1 172 ? -24.724 3.601 17.770 1.00 87.44 172 VAL A O 1
ATOM 1347 N N . LEU A 1 173 ? -25.991 3.179 15.964 1.00 83.62 173 LEU A N 1
ATOM 1348 C CA . LEU A 1 173 ? -27.015 4.179 16.287 1.00 83.62 173 LEU A CA 1
ATOM 1349 C C . LEU A 1 173 ? -27.715 3.870 17.622 1.00 83.62 173 LEU A C 1
ATOM 1351 O O . LEU A 1 173 ? -27.884 4.778 18.427 1.00 83.62 173 LEU A O 1
ATOM 1355 N N . LYS A 1 174 ? -28.015 2.600 17.927 1.00 86.44 174 LYS A N 1
ATOM 1356 C CA . LYS A 1 174 ? -28.541 2.191 19.246 1.00 86.44 174 LYS A CA 1
ATOM 1357 C C . LYS A 1 174 ? -27.553 2.412 20.401 1.00 86.44 174 LYS A C 1
ATOM 1359 O O . LYS A 1 174 ? -27.982 2.694 21.510 1.00 86.44 174 LYS A O 1
ATOM 1364 N N . GLN A 1 175 ? -26.241 2.316 20.167 1.00 82.38 175 GLN A N 1
ATOM 1365 C CA . GLN A 1 175 ? -25.208 2.647 21.171 1.00 82.38 175 GLN A CA 1
ATOM 1366 C C . GLN A 1 175 ? -24.900 4.155 21.280 1.00 82.38 175 GLN A C 1
ATOM 1368 O O . GLN A 1 175 ? -24.180 4.579 22.198 1.00 82.38 175 GLN A O 1
ATOM 1373 N N . ALA A 1 176 ? -25.419 4.946 20.339 1.00 80.62 176 ALA A N 1
ATOM 1374 C CA . ALA A 1 176 ? -25.376 6.403 20.313 1.00 80.62 176 ALA A CA 1
ATOM 1375 C C . ALA A 1 176 ? -26.687 7.052 20.800 1.00 80.62 176 ALA A C 1
ATOM 1377 O O . ALA A 1 176 ? -26.739 8.273 20.926 1.00 80.62 176 ALA A O 1
ATOM 1378 N N . ASP A 1 177 ? -27.724 6.263 21.090 1.00 82.06 177 ASP A N 1
ATOM 1379 C CA . ASP A 1 177 ? -28.975 6.772 21.646 1.00 82.06 177 ASP A CA 1
ATOM 1380 C C . ASP A 1 177 ? -28.753 7.374 23.046 1.00 82.06 177 ASP A C 1
ATOM 1382 O O . ASP A 1 177 ? -27.894 6.928 23.813 1.00 82.06 177 ASP A O 1
ATOM 1386 N N . GLY A 1 178 ? -29.490 8.440 23.353 1.00 77.56 178 GLY A N 1
ATOM 1387 C CA . GLY A 1 178 ? -29.367 9.205 24.596 1.00 77.56 178 GLY A CA 1
ATOM 1388 C C . GLY A 1 178 ? -28.036 9.942 24.832 1.00 77.56 178 GLY A C 1
ATOM 1389 O O . GLY A 1 178 ? -27.907 10.578 25.877 1.00 77.56 178 GLY A O 1
ATOM 1390 N N . ILE A 1 179 ? -27.054 9.898 23.917 1.00 80.81 179 ILE A N 1
ATOM 1391 C CA . ILE A 1 179 ? -25.768 10.611 24.065 1.00 80.81 179 ILE A CA 1
ATOM 1392 C C . ILE A 1 179 ? -25.540 11.673 22.985 1.00 80.81 179 ILE A C 1
ATOM 1394 O O . ILE A 1 179 ? -26.038 11.583 21.865 1.00 80.81 179 ILE A O 1
ATOM 1398 N N . ASP A 1 180 ? -24.752 12.694 23.322 1.00 74.56 180 ASP A N 1
ATOM 1399 C CA . ASP A 1 180 ? -24.446 13.788 22.406 1.00 74.56 180 ASP A CA 1
ATOM 1400 C C . ASP A 1 180 ? -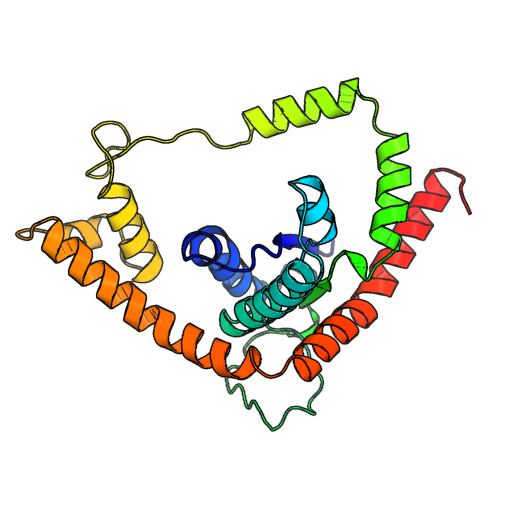23.277 13.473 21.445 1.00 74.56 180 ASP A C 1
ATOM 1402 O O . ASP A 1 180 ? -22.588 12.448 21.516 1.00 74.56 180 ASP A O 1
ATOM 1406 N N . THR A 1 181 ? -23.029 14.397 20.513 1.00 71.12 181 THR A N 1
ATOM 1407 C CA . THR A 1 181 ? -21.951 14.260 19.520 1.00 71.12 181 THR A CA 1
ATOM 1408 C C . THR A 1 181 ? -20.546 14.366 20.134 1.00 71.12 181 THR A C 1
ATOM 1410 O O . THR A 1 181 ? -19.586 13.892 19.523 1.00 71.12 181 THR A O 1
ATOM 1413 N N . LEU A 1 182 ? -20.384 14.962 21.321 1.00 72.06 182 LEU A N 1
ATOM 1414 C CA . LEU A 1 182 ? -19.092 15.060 22.003 1.00 72.06 182 LEU A CA 1
ATOM 1415 C C . LEU A 1 182 ? -18.734 13.728 22.677 1.00 72.06 182 LEU A C 1
ATOM 1417 O O . LEU A 1 182 ? -17.649 13.195 22.441 1.00 72.06 182 LEU A O 1
ATOM 1421 N N . ALA A 1 183 ? -19.675 13.136 23.412 1.00 70.88 183 ALA A N 1
ATOM 1422 C CA . ALA A 1 183 ? -19.567 11.801 23.988 1.00 70.88 183 ALA A CA 1
ATOM 1423 C C . ALA A 1 183 ? -19.365 10.729 22.905 1.00 70.88 183 ALA A C 1
ATOM 1425 O O . ALA A 1 183 ? -18.514 9.851 23.058 1.00 70.88 183 ALA A O 1
ATOM 1426 N N . PHE A 1 184 ? -20.072 10.820 21.769 1.00 77.62 184 PHE A N 1
ATOM 1427 C CA . PHE A 1 184 ? -19.870 9.891 20.651 1.00 77.62 184 PHE A CA 1
ATOM 1428 C C . PHE A 1 184 ? -18.473 10.021 20.017 1.00 77.62 184 PHE A C 1
ATOM 1430 O O . PHE A 1 184 ? -17.834 9.008 19.722 1.00 77.62 184 PHE A O 1
ATOM 1437 N N . LYS A 1 185 ? -17.944 11.248 19.870 1.00 72.50 185 LYS A N 1
ATOM 1438 C CA . LYS A 1 185 ? -16.544 11.473 19.458 1.00 72.50 185 LYS A CA 1
ATOM 1439 C C . LYS A 1 185 ? -15.549 10.876 20.458 1.00 72.50 185 LYS A C 1
ATOM 1441 O O . LYS A 1 185 ? -14.560 10.295 20.019 1.00 72.50 185 LYS A O 1
ATOM 1446 N N . GLY A 1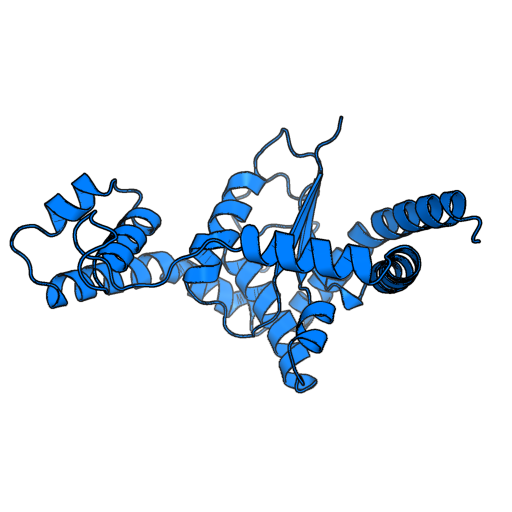 186 ? -15.823 10.975 21.762 1.00 72.12 186 GLY A N 1
ATOM 1447 C CA . GLY A 1 186 ? -15.046 10.325 22.824 1.00 72.12 186 GLY A CA 1
ATOM 1448 C C . GLY A 1 186 ? -14.987 8.806 22.650 1.00 72.12 186 GLY A C 1
ATOM 1449 O O . GLY A 1 186 ? -13.906 8.265 22.419 1.00 72.12 186 GLY A O 1
ATOM 1450 N N . LYS A 1 187 ? -16.152 8.137 22.624 1.00 81.62 187 LYS A N 1
ATOM 1451 C CA . LYS A 1 187 ? -16.254 6.681 22.394 1.00 81.62 187 LYS A CA 1
ATOM 1452 C C . LYS A 1 187 ? -15.520 6.240 21.118 1.00 81.62 187 LYS A C 1
ATOM 1454 O O . LYS A 1 187 ? -14.826 5.226 21.118 1.00 81.62 187 LYS A O 1
ATOM 1459 N N . LEU A 1 188 ? -15.649 6.995 20.021 1.00 79.00 188 LEU A N 1
ATOM 1460 C CA . LEU A 1 188 ? -14.949 6.690 18.769 1.00 79.00 188 LEU A CA 1
ATOM 1461 C C . LEU A 1 188 ? -13.427 6.867 18.891 1.00 79.00 188 LEU A C 1
ATOM 1463 O O . LEU A 1 188 ? -12.682 6.043 18.366 1.00 79.00 188 LEU A O 1
ATOM 1467 N N . ALA A 1 189 ? -12.945 7.899 19.586 1.00 77.88 189 ALA A N 1
ATOM 1468 C CA . ALA A 1 189 ? -11.516 8.094 19.825 1.00 77.88 189 ALA A CA 1
ATOM 1469 C C . ALA A 1 189 ? -10.914 6.979 20.701 1.00 77.88 189 ALA A C 1
ATOM 1471 O O . ALA A 1 189 ? -9.800 6.534 20.431 1.00 77.88 189 ALA A O 1
ATOM 1472 N N . GLU A 1 190 ? -11.645 6.479 21.698 1.00 82.19 190 GLU A N 1
ATOM 1473 C CA . GLU A 1 190 ? -11.247 5.325 22.522 1.00 82.19 190 GLU A CA 1
ATOM 1474 C C . GLU A 1 190 ? -11.229 4.017 21.713 1.00 82.19 190 GLU A C 1
ATOM 1476 O O . GLU A 1 190 ? -10.262 3.252 21.776 1.00 82.19 190 GLU A O 1
ATOM 1481 N N . LEU A 1 191 ? -12.249 3.788 20.878 1.00 82.62 191 LEU A N 1
ATOM 1482 C CA . LEU A 1 191 ? -12.323 2.646 19.961 1.00 82.62 191 LEU A CA 1
ATOM 1483 C C . LEU A 1 191 ? -11.179 2.664 18.928 1.00 82.62 191 LEU A C 1
ATOM 1485 O O . LEU A 1 191 ? -10.535 1.641 18.695 1.00 82.62 191 LEU A O 1
ATOM 1489 N N . ILE A 1 192 ? -10.874 3.828 18.347 1.00 79.06 192 ILE A N 1
ATOM 1490 C CA . ILE A 1 192 ? -9.709 4.019 17.469 1.00 79.06 192 ILE A CA 1
ATOM 1491 C C . ILE A 1 192 ? -8.416 3.740 18.243 1.00 79.06 192 ILE A C 1
ATOM 1493 O O . ILE A 1 192 ? -7.554 3.005 17.763 1.00 79.06 192 ILE A O 1
ATOM 1497 N N . ASN A 1 193 ? -8.258 4.307 19.441 1.00 81.38 193 ASN A N 1
ATOM 1498 C CA . ASN A 1 193 ? -7.014 4.194 20.199 1.00 81.38 193 ASN A CA 1
ATOM 1499 C C . ASN A 1 193 ? -6.728 2.780 20.700 1.00 81.38 193 ASN A C 1
ATOM 1501 O O . ASN A 1 193 ? -5.561 2.395 20.701 1.00 81.38 193 ASN A O 1
ATOM 1505 N N . SER A 1 194 ? -7.747 2.019 21.092 1.00 82.50 194 SER A N 1
ATOM 1506 C CA . SER A 1 194 ? -7.605 0.614 21.490 1.00 82.50 194 SER A CA 1
ATOM 1507 C C . SER A 1 194 ? -7.256 -0.276 20.293 1.00 82.50 194 SER A C 1
ATOM 1509 O O . SER A 1 194 ? -6.259 -0.994 20.333 1.00 82.50 194 SER A O 1
ATOM 1511 N N . GLN A 1 195 ? -7.990 -0.165 19.181 1.00 80.12 195 GLN A N 1
ATOM 1512 C CA . GLN A 1 195 ? -7.742 -0.964 17.972 1.00 80.12 195 GLN A CA 1
ATOM 1513 C C . GLN A 1 195 ? -6.384 -0.656 17.320 1.00 80.12 195 GLN A C 1
ATOM 1515 O O . GLN A 1 195 ? -5.656 -1.570 16.924 1.00 80.12 195 GLN A O 1
ATOM 1520 N N . LEU A 1 196 ? -5.986 0.620 17.257 1.00 83.00 196 LEU A N 1
ATOM 1521 C CA . LEU A 1 196 ? -4.680 1.015 16.719 1.00 83.00 196 LEU A CA 1
ATOM 1522 C C . LEU A 1 196 ? -3.513 0.787 17.697 1.00 83.00 196 LEU A C 1
ATOM 1524 O O . LEU A 1 196 ? -2.366 0.937 17.278 1.00 83.00 196 LEU A O 1
ATOM 1528 N N . ALA A 1 197 ? -3.743 0.412 18.963 1.00 83.31 197 ALA A N 1
ATOM 1529 C CA . ALA A 1 197 ? -2.665 0.215 19.939 1.00 83.31 197 ALA A CA 1
ATOM 1530 C C . ALA A 1 197 ? -1.638 -0.824 19.464 1.00 83.31 197 ALA A C 1
ATOM 1532 O O . ALA A 1 197 ? -0.455 -0.504 19.355 1.00 83.31 197 ALA A O 1
ATOM 1533 N N . SER A 1 198 ? -2.102 -2.015 19.071 1.00 82.31 198 SER A N 1
ATOM 1534 C CA . SER A 1 198 ? -1.215 -3.086 18.594 1.00 82.31 198 SER A CA 1
ATOM 1535 C C . SER A 1 198 ? -0.540 -2.759 17.251 1.00 82.31 198 SER A C 1
ATOM 1537 O O . SER A 1 198 ? 0.561 -3.231 16.979 1.00 82.31 198 SER A O 1
ATOM 1539 N N . ILE A 1 199 ? -1.159 -1.916 16.410 1.00 84.62 199 ILE A N 1
ATOM 1540 C CA . ILE A 1 199 ? -0.545 -1.428 15.163 1.00 84.62 199 ILE A CA 1
ATOM 1541 C C . ILE A 1 199 ? 0.582 -0.436 15.484 1.00 84.62 199 ILE A C 1
ATOM 1543 O O . ILE A 1 199 ? 1.655 -0.535 14.897 1.00 84.62 199 ILE A O 1
ATOM 1547 N N . ARG A 1 200 ? 0.386 0.486 16.438 1.00 85.69 200 ARG A N 1
ATOM 1548 C CA . ARG A 1 200 ? 1.434 1.427 16.881 1.00 85.69 200 ARG A CA 1
ATOM 1549 C C . ARG A 1 200 ? 2.622 0.707 17.523 1.00 85.69 200 ARG A C 1
ATOM 1551 O O . ARG A 1 200 ? 3.759 1.084 17.264 1.00 85.69 200 ARG A O 1
ATOM 1558 N N . GLU A 1 201 ? 2.360 -0.338 18.304 1.00 84.44 201 GLU A N 1
ATOM 1559 C CA . GLU A 1 201 ? 3.391 -1.194 18.900 1.00 84.44 201 GLU A CA 1
ATOM 1560 C C . GLU A 1 201 ? 4.204 -1.945 17.834 1.00 84.44 201 GLU A C 1
ATOM 1562 O O . GLU A 1 201 ? 5.428 -1.851 17.810 1.00 84.44 201 GLU A O 1
ATOM 1567 N N . ARG A 1 202 ? 3.551 -2.620 16.878 1.00 84.00 202 ARG A N 1
ATOM 1568 C CA . ARG A 1 202 ? 4.272 -3.263 15.764 1.00 84.00 202 ARG A CA 1
ATOM 1569 C C . ARG A 1 202 ? 5.012 -2.246 14.892 1.00 84.00 202 ARG A C 1
ATOM 1571 O O . ARG A 1 202 ? 6.094 -2.536 14.398 1.00 84.00 202 ARG A O 1
ATOM 1578 N N . PHE A 1 203 ? 4.478 -1.038 14.721 1.00 86.62 203 PHE A N 1
ATOM 1579 C CA . PHE A 1 203 ? 5.152 0.017 13.964 1.00 86.62 203 PHE A CA 1
ATOM 1580 C C . PHE A 1 203 ? 6.446 0.488 14.641 1.00 86.62 203 PHE A C 1
ATOM 1582 O O . PHE A 1 203 ? 7.452 0.657 13.950 1.00 86.62 203 PHE A O 1
ATOM 1589 N N . SER A 1 204 ? 6.467 0.647 15.971 1.00 86.31 204 SER A N 1
ATOM 1590 C CA . SER A 1 204 ? 7.689 1.042 16.688 1.00 86.31 204 SER A CA 1
ATOM 1591 C C . SER A 1 204 ? 8.786 -0.029 16.619 1.00 86.31 204 SER A C 1
ATOM 1593 O O . SER A 1 204 ? 9.963 0.320 16.551 1.00 86.31 204 SER A O 1
ATOM 1595 N N . GLN A 1 205 ? 8.413 -1.312 16.534 1.00 83.50 205 GLN A N 1
ATOM 1596 C CA . GLN A 1 205 ? 9.343 -2.433 16.336 1.00 83.50 205 GLN A CA 1
ATOM 1597 C C . GLN A 1 205 ? 10.070 -2.399 14.978 1.00 83.50 205 GLN A C 1
ATOM 1599 O O . GLN A 1 205 ? 11.188 -2.910 14.893 1.00 83.50 205 GLN A O 1
ATOM 1604 N N . PHE A 1 206 ? 9.459 -1.810 13.940 1.00 82.75 206 PHE A N 1
ATOM 1605 C CA . PHE A 1 206 ? 10.017 -1.727 12.582 1.00 82.75 206 PHE A CA 1
ATOM 1606 C C . PHE A 1 206 ? 10.673 -0.377 12.260 1.00 82.75 206 PHE A C 1
ATOM 1608 O O . PHE A 1 206 ? 11.724 -0.348 11.628 1.00 82.75 206 PHE A O 1
ATOM 1615 N N . VAL A 1 207 ? 10.072 0.749 12.662 1.00 83.44 207 VAL A N 1
ATOM 1616 C CA . VAL A 1 207 ? 10.435 2.090 12.149 1.00 83.44 207 VAL A CA 1
ATOM 1617 C C . VAL A 1 207 ? 11.858 2.549 12.506 1.00 83.44 207 VAL A C 1
ATOM 1619 O O . VAL A 1 207 ? 12.387 3.440 11.848 1.00 83.44 207 VAL A O 1
ATOM 1622 N N . GLY A 1 208 ? 12.481 1.951 13.527 1.00 83.81 208 GLY A N 1
ATOM 1623 C CA . GLY A 1 208 ? 13.872 2.216 13.913 1.00 83.81 208 GLY A CA 1
ATOM 1624 C C . GLY A 1 208 ? 14.924 1.328 13.233 1.00 83.81 208 GLY A C 1
ATOM 1625 O O . GLY A 1 208 ? 16.113 1.572 13.416 1.00 83.81 208 GLY A O 1
ATOM 1626 N N . ASP A 1 209 ? 14.524 0.304 12.471 1.00 88.81 209 ASP A N 1
ATOM 1627 C CA . ASP A 1 209 ? 15.432 -0.673 11.849 1.00 88.81 209 ASP A CA 1
ATOM 1628 C C . ASP A 1 209 ? 15.459 -0.486 10.319 1.00 88.81 209 ASP A C 1
ATOM 1630 O O . ASP A 1 209 ? 14.992 -1.324 9.545 1.00 88.81 209 ASP A O 1
ATOM 1634 N N . GLU A 1 210 ? 15.990 0.660 9.864 1.00 91.31 210 GLU A N 1
ATOM 1635 C CA . GLU A 1 210 ? 16.091 0.982 8.427 1.00 91.31 210 GLU A CA 1
ATOM 1636 C C . GLU A 1 210 ? 16.831 -0.102 7.631 1.00 91.31 210 GLU A C 1
ATOM 1638 O O . GLU A 1 210 ? 16.513 -0.329 6.465 1.00 91.31 210 GLU A O 1
ATOM 1643 N N . ARG A 1 211 ? 17.795 -0.794 8.254 1.00 90.50 211 ARG A N 1
ATOM 1644 C CA . ARG A 1 211 ? 18.573 -1.863 7.617 1.00 90.50 211 ARG A CA 1
ATOM 1645 C C . ARG A 1 211 ? 17.717 -3.095 7.328 1.00 90.50 211 ARG A C 1
ATOM 1647 O O . ARG A 1 211 ? 17.841 -3.667 6.247 1.00 90.50 211 ARG A O 1
ATOM 1654 N N . GLU A 1 212 ? 16.860 -3.501 8.262 1.00 85.94 212 GLU A N 1
ATOM 1655 C CA . GLU A 1 212 ? 15.914 -4.594 8.026 1.00 85.94 212 GLU A CA 1
ATOM 1656 C C . GLU A 1 212 ? 14.851 -4.190 6.996 1.00 85.94 212 GLU A C 1
ATOM 1658 O O . GLU A 1 212 ? 14.569 -4.955 6.076 1.00 85.94 212 GLU A O 1
ATOM 1663 N N . LEU A 1 213 ? 14.322 -2.963 7.067 1.00 89.94 213 LEU A N 1
ATOM 1664 C CA . LEU A 1 213 ? 13.371 -2.448 6.073 1.00 89.94 213 LEU A CA 1
ATOM 1665 C C . LEU A 1 213 ? 13.970 -2.421 4.653 1.00 89.94 213 LEU A C 1
ATOM 1667 O O . LEU A 1 213 ? 13.323 -2.862 3.704 1.00 89.94 213 LEU A O 1
ATOM 1671 N N . GLU A 1 214 ? 15.218 -1.979 4.501 1.00 93.19 214 GLU A N 1
ATOM 1672 C CA . GLU A 1 214 ? 15.970 -2.010 3.238 1.00 93.19 214 GLU A CA 1
ATOM 1673 C C . GLU A 1 214 ? 16.148 -3.450 2.714 1.00 93.19 214 GLU A C 1
ATOM 1675 O O . GLU A 1 214 ? 15.900 -3.713 1.535 1.00 93.19 214 GLU A O 1
ATOM 1680 N N . ARG A 1 215 ? 16.480 -4.409 3.594 1.00 89.25 215 ARG A N 1
ATOM 1681 C CA . ARG A 1 215 ? 16.596 -5.840 3.251 1.00 89.25 215 ARG A CA 1
ATOM 1682 C C . ARG A 1 215 ? 15.268 -6.439 2.777 1.00 89.25 215 ARG A C 1
ATOM 1684 O O . ARG A 1 215 ? 15.253 -7.254 1.857 1.00 89.25 215 ARG A O 1
ATOM 1691 N N . LEU A 1 216 ? 14.149 -6.031 3.376 1.00 89.00 216 LEU A N 1
ATOM 1692 C CA . LEU A 1 216 ? 12.810 -6.462 2.964 1.00 89.00 216 LEU A CA 1
ATOM 1693 C C . LEU A 1 216 ? 12.416 -5.887 1.593 1.00 89.00 216 LEU A C 1
ATOM 1695 O O . LEU A 1 216 ? 11.810 -6.602 0.794 1.00 89.00 216 LEU A O 1
ATOM 1699 N N . LEU A 1 217 ? 12.808 -4.646 1.275 1.00 91.88 217 LEU A N 1
ATOM 1700 C CA . LEU A 1 217 ? 12.624 -4.081 -0.069 1.00 91.88 217 LEU A CA 1
ATOM 1701 C C . LEU A 1 217 ? 13.482 -4.792 -1.125 1.00 91.88 217 LEU A C 1
ATOM 1703 O O . LEU A 1 217 ? 12.993 -5.021 -2.232 1.00 91.88 217 LEU A O 1
ATOM 1707 N N . GLN A 1 218 ? 14.718 -5.178 -0.788 1.00 92.06 218 GLN A N 1
ATOM 1708 C CA . GLN A 1 218 ? 15.575 -5.990 -1.662 1.00 92.06 218 GLN A CA 1
ATOM 1709 C C . GLN A 1 218 ? 14.960 -7.374 -1.926 1.00 92.06 218 GLN A C 1
ATOM 1711 O O . GLN A 1 218 ? 14.836 -7.771 -3.081 1.00 92.06 218 GLN A O 1
ATOM 1716 N N . TYR A 1 219 ? 14.494 -8.083 -0.892 1.00 89.12 219 TYR A N 1
ATOM 1717 C CA . TYR A 1 219 ? 13.790 -9.362 -1.073 1.00 89.12 219 TYR A CA 1
ATOM 1718 C C . TYR A 1 219 ? 12.544 -9.206 -1.969 1.00 89.12 219 TYR A C 1
ATOM 1720 O O . TYR A 1 219 ? 12.270 -10.034 -2.842 1.00 89.12 219 TYR A O 1
ATOM 1728 N N . GLY A 1 220 ? 11.808 -8.105 -1.787 1.00 89.50 220 GLY A N 1
ATOM 1729 C CA . GLY A 1 220 ? 10.690 -7.712 -2.640 1.00 89.50 220 GLY A CA 1
ATOM 1730 C C . GLY A 1 220 ? 11.074 -7.536 -4.111 1.00 89.50 220 GLY A C 1
ATOM 1731 O O . GLY A 1 220 ? 10.354 -8.018 -4.988 1.00 89.50 220 GLY A O 1
ATOM 1732 N N . GLU A 1 221 ? 12.211 -6.891 -4.388 1.00 93.50 221 GLU A N 1
ATOM 1733 C CA . GLU A 1 221 ? 12.786 -6.764 -5.732 1.00 93.50 221 GLU A CA 1
ATOM 1734 C C . GLU A 1 221 ? 13.139 -8.141 -6.308 1.00 93.50 221 GLU A C 1
ATOM 1736 O O . GLU A 1 221 ? 12.584 -8.526 -7.336 1.00 93.50 221 GLU A O 1
ATOM 1741 N N . GLU A 1 222 ? 13.984 -8.916 -5.622 1.00 92.44 222 GLU A N 1
ATOM 1742 C CA . GLU A 1 222 ? 14.496 -10.220 -6.076 1.00 92.44 222 GLU A CA 1
ATOM 1743 C C . GLU A 1 222 ? 13.377 -11.199 -6.466 1.00 92.44 222 GLU A C 1
ATOM 1745 O O . GLU A 1 222 ? 13.483 -11.917 -7.463 1.00 92.44 222 GLU A O 1
ATOM 1750 N N . ARG A 1 223 ? 12.265 -11.206 -5.719 1.00 89.38 223 ARG A N 1
ATOM 1751 C CA . ARG A 1 223 ? 11.099 -12.065 -5.997 1.00 89.38 223 ARG A CA 1
ATOM 1752 C C . ARG A 1 223 ? 10.152 -11.502 -7.059 1.00 89.38 223 ARG A C 1
ATOM 1754 O O . ARG A 1 223 ? 9.446 -12.279 -7.704 1.00 89.38 223 ARG A O 1
ATOM 1761 N N . SER A 1 224 ? 10.118 -10.184 -7.253 1.00 91.88 224 SER A N 1
ATOM 1762 C CA . SER A 1 224 ? 9.236 -9.529 -8.233 1.00 91.88 224 SER A CA 1
ATOM 1763 C C . SER A 1 224 ? 9.872 -9.408 -9.618 1.00 91.88 224 SER A C 1
ATOM 1765 O O . SER A 1 224 ? 9.177 -9.496 -10.633 1.00 91.88 224 SER A O 1
ATOM 1767 N N . ARG A 1 225 ? 11.193 -9.231 -9.677 1.00 94.88 225 ARG A N 1
ATOM 1768 C CA . ARG A 1 225 ? 11.917 -8.858 -10.893 1.00 94.88 225 ARG A CA 1
ATOM 1769 C C . ARG A 1 225 ? 11.834 -9.875 -12.033 1.00 94.88 225 ARG A C 1
ATOM 1771 O O . ARG A 1 225 ? 11.567 -9.431 -13.145 1.00 94.88 225 ARG A O 1
ATOM 1778 N N . PRO A 1 226 ? 11.931 -11.205 -11.818 1.00 94.88 226 PRO A N 1
ATOM 1779 C CA . PRO A 1 226 ? 11.745 -12.174 -12.903 1.00 94.88 226 PRO A CA 1
ATOM 1780 C C . PRO A 1 226 ? 10.379 -12.037 -13.595 1.00 94.88 226 PRO A C 1
ATOM 1782 O O . PRO A 1 226 ? 10.284 -12.103 -14.815 1.00 94.88 226 PRO A O 1
ATOM 1785 N N . ILE A 1 227 ? 9.325 -11.750 -12.820 1.00 93.00 227 ILE A N 1
ATOM 1786 C CA . ILE A 1 227 ? 7.953 -11.582 -13.322 1.00 93.00 227 ILE A CA 1
ATOM 1787 C C . ILE A 1 227 ? 7.855 -10.324 -14.195 1.00 93.00 227 ILE A C 1
ATOM 1789 O O . ILE A 1 227 ? 7.225 -10.352 -15.253 1.00 93.00 227 ILE A O 1
ATOM 1793 N N . ALA A 1 228 ? 8.481 -9.227 -13.760 1.00 94.88 228 ALA A N 1
ATOM 1794 C CA . ALA A 1 228 ? 8.512 -7.967 -14.499 1.00 94.88 228 ALA A CA 1
ATOM 1795 C C . ALA A 1 228 ? 9.336 -8.093 -15.793 1.00 94.88 228 ALA A C 1
ATOM 1797 O O . ALA A 1 228 ? 8.867 -7.700 -16.860 1.00 94.88 228 ALA A O 1
ATOM 1798 N N . VAL A 1 229 ? 10.511 -8.724 -15.710 1.00 97.19 229 VAL A N 1
ATOM 1799 C CA . VAL A 1 229 ? 11.401 -9.016 -16.843 1.00 97.19 229 VAL A CA 1
ATOM 1800 C C . VAL A 1 229 ? 10.702 -9.870 -17.901 1.00 97.19 229 VAL A C 1
ATOM 1802 O O . VAL A 1 229 ? 10.730 -9.513 -19.076 1.00 97.19 229 VAL A O 1
ATOM 1805 N N . ASP A 1 230 ? 10.045 -10.967 -17.521 1.00 95.81 230 ASP A N 1
ATOM 1806 C CA . ASP A 1 230 ? 9.382 -11.848 -18.493 1.00 95.81 230 ASP A CA 1
ATOM 1807 C C . ASP A 1 230 ? 8.137 -11.198 -19.119 1.00 95.81 230 ASP A C 1
ATOM 1809 O O . ASP A 1 230 ? 7.898 -11.350 -20.318 1.00 95.81 230 ASP A O 1
ATOM 1813 N N . THR A 1 231 ? 7.406 -10.382 -18.352 1.00 94.31 231 THR A N 1
ATOM 1814 C CA . THR A 1 231 ? 6.312 -9.547 -18.881 1.00 94.31 231 THR A CA 1
ATOM 1815 C C . THR A 1 231 ? 6.836 -8.534 -19.906 1.00 94.31 231 THR A C 1
ATOM 1817 O O . THR A 1 231 ? 6.254 -8.375 -20.979 1.00 94.31 231 THR A O 1
ATOM 1820 N N . LEU A 1 232 ? 7.956 -7.867 -19.610 1.00 95.94 232 LEU A N 1
ATOM 1821 C CA . LEU A 1 232 ? 8.572 -6.884 -20.500 1.00 95.94 232 LEU A CA 1
ATOM 1822 C C . LEU A 1 232 ? 9.148 -7.526 -21.771 1.00 95.94 232 LEU A C 1
ATOM 1824 O O . LEU A 1 232 ? 8.945 -6.977 -22.851 1.00 95.94 232 LEU A O 1
ATOM 1828 N N . LYS A 1 233 ? 9.797 -8.697 -21.680 1.00 96.62 233 LYS A N 1
ATOM 1829 C CA . LYS A 1 233 ? 10.243 -9.476 -22.855 1.00 96.62 233 LYS A CA 1
ATOM 1830 C C . LYS A 1 233 ? 9.081 -9.770 -23.804 1.00 96.62 233 LYS A C 1
ATOM 1832 O O . LYS A 1 233 ? 9.218 -9.580 -25.010 1.00 96.62 233 LYS A O 1
ATOM 1837 N N . GLU A 1 234 ? 7.944 -10.211 -23.269 1.00 95.50 234 GLU A N 1
ATOM 1838 C CA . GLU A 1 234 ? 6.761 -10.524 -24.074 1.00 95.50 234 GLU A CA 1
ATOM 1839 C C . GLU A 1 234 ? 6.173 -9.266 -24.730 1.00 95.50 234 GLU A C 1
ATOM 1841 O O . GLU A 1 234 ? 5.901 -9.270 -25.930 1.00 95.50 234 GLU A O 1
ATOM 1846 N N . VAL A 1 235 ? 6.066 -8.151 -23.996 1.00 93.56 235 VAL A N 1
ATOM 1847 C CA . VAL A 1 235 ? 5.634 -6.868 -24.580 1.00 93.56 235 VAL A CA 1
ATOM 1848 C C . VAL A 1 235 ? 6.598 -6.404 -25.675 1.00 93.56 235 VAL A C 1
ATOM 1850 O O . VAL A 1 235 ? 6.138 -6.064 -26.763 1.00 93.56 235 VAL A O 1
ATOM 1853 N N . LYS A 1 236 ? 7.919 -6.452 -25.442 1.00 94.06 236 LYS A N 1
ATOM 1854 C CA . LYS A 1 236 ? 8.945 -6.135 -26.451 1.00 94.06 236 LYS A CA 1
ATOM 1855 C C . LYS A 1 236 ? 8.778 -6.975 -27.713 1.00 94.06 236 LYS A C 1
ATOM 1857 O O . LYS A 1 236 ? 8.726 -6.414 -28.806 1.00 94.06 236 LYS A O 1
ATOM 1862 N N . ARG A 1 237 ? 8.624 -8.294 -27.560 1.00 95.00 237 ARG A N 1
ATOM 1863 C CA . ARG A 1 237 ? 8.397 -9.242 -28.660 1.00 95.00 237 ARG A CA 1
ATOM 1864 C C . ARG A 1 237 ? 7.143 -8.892 -29.466 1.00 95.00 237 ARG A C 1
ATOM 1866 O O . ARG A 1 237 ? 7.176 -8.978 -30.690 1.00 95.00 237 ARG A O 1
ATOM 1873 N N . ILE A 1 238 ? 6.063 -8.476 -28.801 1.00 92.62 238 ILE A N 1
ATOM 1874 C CA . ILE A 1 238 ? 4.811 -8.045 -29.445 1.00 92.62 238 ILE A CA 1
ATOM 1875 C C . ILE A 1 238 ? 4.996 -6.732 -30.228 1.00 92.62 238 ILE A C 1
ATOM 1877 O O . ILE A 1 238 ? 4.464 -6.616 -31.329 1.00 92.62 238 ILE A O 1
ATOM 1881 N N . VAL A 1 239 ? 5.763 -5.764 -29.709 1.00 91.38 239 VAL A N 1
ATOM 1882 C CA . VAL A 1 239 ? 6.013 -4.471 -30.389 1.00 91.38 239 VAL A CA 1
ATOM 1883 C C . VAL A 1 239 ? 7.233 -4.472 -31.329 1.00 91.38 239 VAL A C 1
ATOM 1885 O O . VAL A 1 239 ? 7.616 -3.421 -31.835 1.00 91.38 239 VAL A O 1
ATOM 1888 N N . GLY A 1 240 ? 7.857 -5.630 -31.575 1.00 91.50 240 GLY A N 1
ATOM 1889 C CA . GLY A 1 240 ? 9.012 -5.773 -32.476 1.00 91.50 240 GLY A CA 1
ATOM 1890 C C . GLY A 1 240 ? 10.354 -5.267 -31.923 1.00 91.50 240 GLY A C 1
ATOM 1891 O O . GLY A 1 240 ? 11.310 -5.113 -32.683 1.00 91.50 240 GLY A O 1
ATOM 1892 N N . MET A 1 241 ? 10.440 -5.008 -30.617 1.00 90.44 241 MET A N 1
ATOM 1893 C CA . MET A 1 241 ? 11.665 -4.596 -29.920 1.00 90.44 241 MET A CA 1
ATOM 1894 C C . MET A 1 241 ? 12.512 -5.801 -29.473 1.00 90.44 241 MET A C 1
ATOM 1896 O O . MET A 1 241 ? 12.075 -6.951 -29.538 1.00 90.44 241 MET A O 1
ATOM 1900 N N . ARG A 1 242 ? 13.740 -5.521 -29.022 1.00 79.56 242 ARG A N 1
ATOM 1901 C CA . ARG A 1 242 ? 14.716 -6.492 -28.501 1.00 79.56 242 ARG A CA 1
ATOM 1902 C C . ARG A 1 242 ? 15.098 -6.156 -27.055 1.00 79.56 242 ARG A C 1
ATOM 1904 O O . ARG A 1 242 ? 14.977 -4.969 -26.666 1.00 79.56 242 ARG A O 1
#

pLDDT: mean 77.32, std 17.89, range [23.05, 97.31]

Organism: Globodera pallida (NCBI:txid36090)

InterPro domains:
  IPR001412 Aminoacyl-tRNA synthetase, class I, conserved site [PS00178] (11-20)
  IPR002305 Aminoacyl-tRNA synthetase, class Ic [PF00579] (5-131)
  IPR014729 Rossmann-like alpha/beta/alpha sandwich fold [G3DSA:3.40.50.620] (2-242)
  IPR050203 Tryptophan--tRNA ligase [PTHR43766] (3-132)

Secondary structure (DSSP, 8-state):
--EEEEEEE---S---HHHIIIIIHHHHHHTT-TTEEEEEEEE-HHHHHHHS---HHHHHHHHHHHHHHHHHTT------S--TTS------S-GGGEEEEEGGG-THHHHHHHHHHHHS-HHHHHHHHHHHHHSS--------SS-SSS-SSHHHHHHHHHHHH---HHHHHHHSTT--HHHHHHHHHHHHHHHTHHHHHHHHHHHT-HHHHHHHHHHHHHHHHHHHHHHHHHHHHHTT--

Sequence (242 aa):
MSKVFVSGIQPSGSLHIGNYLGFIKSFVAFQNDLSITRRVLLIADLHSISTGRQEPAQLRLNTLRTLAALLACGVW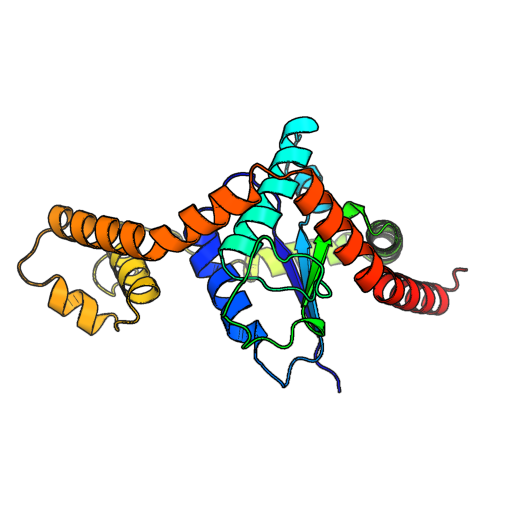IFVLLSVQKYIFSFLLVDPERTLLVQQSRLPEHTELMWILGSAATVASLSKLTTAKIRKAFTDFESRVTFDPEQRPGVSNLVTLFSLISGLTVEQVLKQADGIDTLAFKGKLAELINSQLASIRERFSQFVGDERELERLLQYGEERSRPIAVDTLKEVKRIVGMR

Foldseek 3Di:
DAAEAEDEDELPLDDDVCCLLVPLVVVLVCLLVPSHQAYEYEHELVVVVVVDDDDVVSSLLSSQLVLLLSVLSPQAADDDPPPPVDPPPPPPGPRPRYFYAYQVLAVLNVVVCVLVVVVQDPVNVVVVVVVVVVVPDDDDAADDDVGRPDHRDDVVLLVLCCSQVVDDSVVSVVVCPPHDPVVSVVVSVVSCCVSCVSSVVSSVVRSPCSVVSVVSNVVSCVSCRVVSVVVSVVSCVVVVHD

Radius of gyration: 21.13 Å; chains: 1; bounding box: 48×37×57 Å